Protein AF-H0GXG9-F1 (afdb_monomer)

Structure (mmCIF, N/CA/C/O backbone):
data_AF-H0G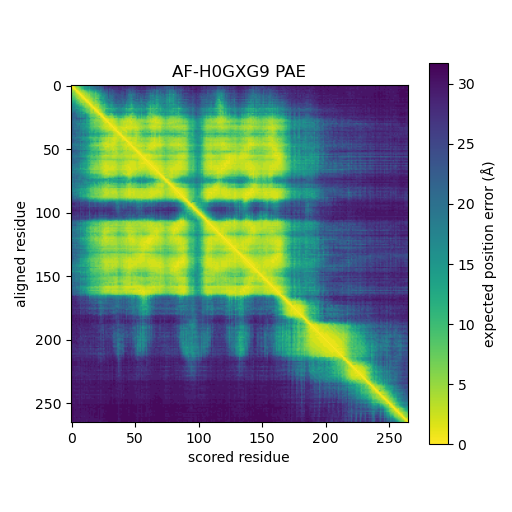XG9-F1
#
_entry.id   AF-H0GXG9-F1
#
loop_
_atom_site.group_PDB
_atom_site.id
_atom_site.type_symbol
_atom_site.label_atom_id
_atom_site.label_alt_id
_atom_site.label_comp_id
_atom_site.label_asym_id
_atom_site.label_entity_id
_atom_site.label_seq_id
_atom_site.pdbx_PDB_ins_code
_atom_site.Cartn_x
_atom_site.Cartn_y
_atom_site.Cartn_z
_atom_site.occupancy
_atom_site.B_iso_or_equiv
_atom_site.auth_seq_id
_atom_site.auth_comp_id
_atom_site.auth_asym_id
_atom_site.auth_atom_id
_atom_site.pdbx_PDB_model_num
ATOM 1 N N . MET A 1 1 ? -48.754 7.305 23.982 1.00 55.78 1 MET A N 1
ATOM 2 C CA . MET A 1 1 ? -48.063 6.031 23.733 1.00 55.78 1 MET A CA 1
ATOM 3 C C . MET A 1 1 ? -48.910 5.281 22.743 1.00 55.78 1 MET A C 1
ATOM 5 O O . MET A 1 1 ? -50.038 4.923 23.075 1.00 55.78 1 MET A O 1
ATOM 9 N N . ASP A 1 2 ? -48.430 5.207 21.509 1.00 62.25 2 ASP A N 1
ATOM 10 C CA . ASP A 1 2 ? -49.115 4.480 20.450 1.00 62.25 2 ASP A CA 1
ATOM 11 C C . ASP A 1 2 ? -48.997 2.971 20.722 1.00 62.25 2 ASP A C 1
ATOM 13 O O . ASP A 1 2 ? -47.923 2.496 21.085 1.00 62.25 2 ASP A O 1
ATOM 17 N N . PRO A 1 3 ? -50.074 2.187 20.564 1.00 71.00 3 PRO A N 1
ATOM 18 C CA . PRO A 1 3 ? -50.101 0.769 20.935 1.00 71.00 3 PRO A CA 1
ATOM 19 C C . PRO A 1 3 ? -49.236 -0.156 20.054 1.00 71.00 3 PRO A C 1
ATOM 21 O O . PRO A 1 3 ? -49.219 -1.360 20.293 1.00 71.00 3 PRO A O 1
ATOM 24 N N . ASN A 1 4 ? -48.520 0.386 19.062 1.00 71.38 4 ASN A N 1
ATOM 25 C CA . ASN A 1 4 ? -47.642 -0.351 18.144 1.00 71.38 4 ASN A CA 1
ATOM 26 C C . ASN A 1 4 ? -46.147 -0.019 18.325 1.00 71.38 4 ASN A C 1
ATOM 28 O O . ASN A 1 4 ? -45.333 -0.387 17.480 1.00 71.38 4 ASN A O 1
ATOM 32 N N . GLU A 1 5 ? -45.777 0.698 19.385 1.00 67.00 5 GLU A N 1
ATOM 33 C CA . GLU A 1 5 ? -44.386 1.057 19.664 1.00 67.00 5 GLU A CA 1
ATOM 34 C C . GLU A 1 5 ? -43.660 -0.154 20.285 1.00 67.00 5 GLU A C 1
ATOM 36 O O . GLU A 1 5 ? -43.893 -0.516 21.439 1.00 67.00 5 GLU A O 1
ATOM 41 N N . VAL A 1 6 ? -42.836 -0.841 19.486 1.00 68.25 6 VAL A N 1
ATOM 42 C CA . VAL A 1 6 ? -41.986 -1.947 19.952 1.00 68.25 6 VAL A CA 1
ATOM 43 C C . VAL A 1 6 ? -40.862 -1.341 20.788 1.00 68.25 6 VAL A C 1
ATOM 45 O O . VAL A 1 6 ? -39.998 -0.647 20.262 1.00 68.25 6 VAL A O 1
ATOM 48 N N . PHE A 1 7 ? -40.908 -1.567 22.098 1.00 55.91 7 PHE A N 1
ATOM 49 C CA . PHE A 1 7 ? -39.866 -1.132 23.022 1.00 55.91 7 PHE A CA 1
ATOM 50 C C . PHE A 1 7 ? -38.695 -2.119 22.934 1.00 55.91 7 PHE A C 1
ATOM 52 O O . PHE A 1 7 ? -38.785 -3.238 23.439 1.00 55.91 7 PHE A O 1
ATOM 59 N N . GLU A 1 8 ? -37.615 -1.725 22.262 1.00 68.50 8 GLU A N 1
ATOM 60 C CA . GLU A 1 8 ? -36.342 -2.444 22.322 1.00 68.50 8 GLU A CA 1
ATOM 61 C C . GLU A 1 8 ? -35.562 -1.942 23.542 1.00 68.50 8 GLU A C 1
ATOM 63 O O . GLU A 1 8 ? -35.071 -0.814 23.576 1.00 68.50 8 GLU A O 1
ATOM 68 N N . GLU A 1 9 ? -35.502 -2.763 24.591 1.00 52.97 9 GLU A N 1
ATOM 69 C CA . GLU A 1 9 ? -34.670 -2.496 25.763 1.00 52.97 9 GLU A CA 1
ATOM 70 C C . GLU A 1 9 ? -33.211 -2.806 25.405 1.00 52.97 9 GLU A C 1
ATOM 72 O O . GLU A 1 9 ? -32.798 -3.964 25.351 1.00 52.97 9 GLU A O 1
ATOM 77 N N . MET A 1 10 ? -32.441 -1.760 25.102 1.00 58.88 10 MET A N 1
ATOM 78 C CA . MET A 1 10 ? -31.001 -1.869 24.883 1.00 58.88 10 MET A CA 1
ATOM 79 C C . MET A 1 10 ? -30.284 -1.859 26.235 1.00 58.88 10 MET A C 1
ATOM 81 O O . MET A 1 10 ? -30.142 -0.816 26.876 1.00 58.88 10 MET A O 1
ATOM 85 N N . GLU A 1 11 ? -29.853 -3.033 26.687 1.00 58.16 11 GLU A N 1
ATOM 86 C CA . GLU A 1 11 ? -29.004 -3.168 27.868 1.00 58.16 11 GLU A CA 1
ATOM 87 C C . GLU A 1 11 ? -27.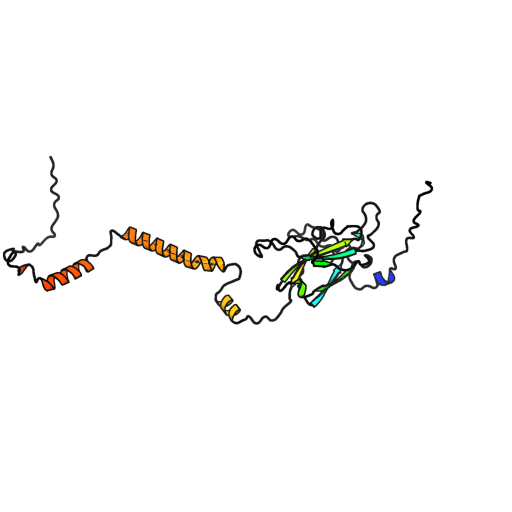543 -2.901 27.468 1.00 58.16 11 GLU A C 1
ATOM 89 O O . GLU A 1 11 ? -26.932 -3.673 26.726 1.00 58.16 11 GLU A O 1
ATOM 94 N N . TYR A 1 12 ? -26.979 -1.785 27.938 1.00 59.28 12 TYR A N 1
ATOM 95 C CA . TYR A 1 12 ? -25.569 -1.456 27.730 1.00 59.28 12 TYR A CA 1
ATOM 96 C C . TYR A 1 12 ? -24.711 -2.321 28.655 1.00 59.28 12 TYR A C 1
ATOM 98 O O . TYR A 1 12 ? -24.542 -2.019 29.836 1.00 59.28 12 TYR A O 1
ATOM 106 N N . ILE A 1 13 ? -24.196 -3.424 28.122 1.00 72.12 13 ILE A N 1
ATOM 107 C CA . ILE A 1 13 ? -23.227 -4.263 28.825 1.00 72.12 13 ILE A CA 1
ATOM 108 C C . ILE A 1 13 ? -21.865 -3.571 28.731 1.00 72.12 13 ILE A C 1
ATOM 110 O O . ILE A 1 13 ? -21.377 -3.323 27.628 1.00 72.12 13 ILE A O 1
ATOM 114 N N . ASP A 1 14 ? -21.247 -3.279 29.877 1.00 67.25 14 ASP A N 1
ATOM 115 C CA . ASP A 1 14 ? -19.876 -2.764 29.913 1.00 67.25 14 ASP A CA 1
ATOM 116 C C . ASP A 1 14 ? -18.926 -3.746 29.205 1.00 67.25 14 ASP A C 1
ATOM 118 O O . ASP A 1 14 ? -18.910 -4.948 29.490 1.00 67.25 14 ASP A O 1
ATOM 122 N N . GLU A 1 15 ? -18.131 -3.233 28.265 1.00 61.78 15 GLU A N 1
ATOM 123 C CA . GLU A 1 15 ? -17.165 -4.033 27.513 1.00 61.78 15 GLU A CA 1
ATOM 124 C C . GLU A 1 15 ? -16.137 -4.686 28.458 1.00 61.78 15 GLU A C 1
ATOM 126 O O . GLU A 1 15 ? -15.538 -4.024 29.308 1.00 61.78 15 GLU A O 1
ATOM 131 N N . ASP A 1 16 ? -15.872 -5.988 28.290 1.00 70.06 16 ASP A N 1
ATOM 132 C CA . ASP A 1 16 ? -14.858 -6.690 29.086 1.00 70.06 16 ASP A CA 1
ATOM 133 C C . ASP A 1 16 ? -13.443 -6.175 28.756 1.00 70.06 16 ASP A C 1
ATOM 135 O O . ASP A 1 16 ? -12.799 -6.564 27.777 1.00 70.06 16 ASP A O 1
ATOM 139 N N . HIS A 1 17 ? -12.928 -5.298 29.618 1.00 66.19 17 HIS A N 1
ATOM 140 C CA . HIS A 1 17 ? -11.604 -4.693 29.480 1.00 66.19 17 HIS A CA 1
ATOM 141 C C . HIS A 1 17 ? -10.433 -5.659 29.752 1.00 66.19 17 HIS A C 1
ATOM 143 O O . HIS A 1 17 ? -9.266 -5.298 29.541 1.00 66.19 17 HIS A O 1
ATOM 149 N N . THR A 1 18 ? -10.700 -6.880 30.224 1.00 66.75 18 THR A N 1
ATOM 150 C CA . THR A 1 18 ? -9.664 -7.824 30.671 1.00 66.75 18 THR A CA 1
ATOM 151 C C . THR A 1 18 ? -8.750 -8.232 29.520 1.00 66.75 18 THR A C 1
ATOM 153 O O . THR A 1 18 ? -7.535 -8.089 29.608 1.00 66.75 18 THR A O 1
ATOM 156 N N . TYR A 1 19 ? -9.313 -8.669 28.395 1.00 60.38 19 TYR A N 1
ATOM 157 C CA . TYR A 1 19 ? -8.523 -9.070 27.222 1.00 60.38 19 TYR A CA 1
ATOM 158 C C . TYR A 1 19 ? -8.004 -7.867 26.430 1.00 60.38 19 TYR A C 1
ATOM 160 O O . TYR A 1 19 ? -6.937 -7.917 25.817 1.00 60.38 19 TYR A O 1
ATOM 168 N N . VAL A 1 20 ? -8.724 -6.750 26.521 1.00 63.75 20 VAL A N 1
ATOM 169 C CA . VAL A 1 20 ? -8.402 -5.478 25.875 1.00 63.75 20 VAL A CA 1
ATOM 170 C C . VAL A 1 20 ? -7.090 -4.890 26.404 1.00 63.75 20 VAL A C 1
ATOM 172 O O . VAL A 1 20 ? -6.271 -4.408 25.616 1.00 63.75 20 VAL A O 1
ATOM 175 N N . SER A 1 21 ? -6.890 -4.940 27.722 1.00 65.75 21 SER A N 1
ATOM 176 C CA . SER A 1 21 ? -5.722 -4.388 28.422 1.00 65.75 21 SER A CA 1
ATOM 177 C C . SER A 1 21 ? -4.481 -5.286 28.365 1.00 65.75 21 SER A C 1
ATOM 179 O O . SER A 1 21 ? -3.362 -4.792 28.495 1.00 65.75 21 SER A O 1
ATOM 181 N N . LEU A 1 22 ? -4.662 -6.588 28.134 1.00 67.50 22 LEU A N 1
ATOM 182 C CA . LEU A 1 22 ? -3.581 -7.577 28.088 1.00 67.50 22 LEU A CA 1
ATOM 183 C C . LEU A 1 22 ? -2.956 -7.751 26.694 1.00 67.50 22 LEU A C 1
ATOM 185 O O . LEU A 1 22 ? -2.004 -8.518 26.550 1.00 67.50 22 LEU A O 1
ATOM 189 N N . ASN A 1 23 ? -3.461 -7.062 25.665 1.00 64.12 23 ASN A N 1
ATOM 190 C CA . ASN A 1 23 ? -2.922 -7.170 24.312 1.00 64.12 23 ASN A CA 1
ATOM 191 C C . ASN A 1 23 ? -1.602 -6.373 24.183 1.00 64.12 23 ASN A C 1
ATOM 193 O O . ASN A 1 23 ? -1.615 -5.153 24.352 1.00 64.12 23 ASN A O 1
ATOM 197 N N . PRO A 1 24 ? -0.462 -7.017 23.857 1.00 66.62 24 PRO A N 1
ATOM 198 C CA . PRO A 1 24 ? 0.822 -6.331 23.695 1.00 66.62 24 PRO A CA 1
ATOM 199 C C . PRO A 1 24 ? 0.904 -5.458 22.430 1.00 66.62 24 PRO A C 1
ATOM 201 O O . PRO A 1 24 ? 1.875 -4.720 22.259 1.00 66.62 24 PRO A O 1
ATOM 204 N N . ILE A 1 25 ? -0.072 -5.551 21.520 1.00 71.50 25 ILE A N 1
ATOM 205 C CA . ILE A 1 25 ? -0.119 -4.757 20.290 1.00 71.50 25 ILE A CA 1
ATOM 206 C C . ILE A 1 25 ? -0.594 -3.336 20.618 1.00 71.50 25 ILE A C 1
ATOM 208 O O . ILE A 1 25 ? -1.624 -3.140 21.264 1.00 71.50 25 ILE A O 1
ATOM 212 N N . ILE A 1 26 ? 0.158 -2.334 20.151 1.00 73.19 26 ILE A N 1
ATOM 213 C CA . ILE A 1 26 ? -0.179 -0.917 20.337 1.00 73.19 26 ILE A CA 1
ATOM 214 C C . ILE A 1 26 ? -1.527 -0.636 19.668 1.00 73.19 26 ILE A C 1
ATOM 216 O O . ILE A 1 26 ? -1.666 -0.774 18.452 1.00 73.19 26 ILE A O 1
ATOM 220 N N . ARG A 1 27 ? -2.510 -0.212 20.466 1.00 78.19 27 ARG A N 1
ATOM 221 C CA . ARG A 1 27 ? -3.825 0.195 19.964 1.00 78.19 27 ARG A CA 1
ATOM 222 C C . ARG A 1 27 ? -3.714 1.449 19.109 1.00 78.19 27 ARG A C 1
ATOM 224 O O . ARG A 1 27 ? -2.972 2.383 19.432 1.00 78.19 27 ARG A O 1
ATOM 231 N N . CYS A 1 28 ? -4.513 1.488 18.049 1.00 86.00 28 CYS A N 1
ATOM 232 C CA . CYS A 1 28 ? -4.677 2.702 17.277 1.00 86.00 28 CYS A CA 1
ATOM 233 C C . CYS A 1 28 ? -5.433 3.738 18.117 1.00 86.00 28 CYS A C 1
ATOM 235 O O . CYS A 1 28 ? -6.480 3.450 18.695 1.00 86.00 28 CYS A O 1
ATOM 237 N N . THR A 1 29 ? -4.873 4.938 18.217 1.00 86.31 29 THR A N 1
ATOM 238 C CA . THR A 1 29 ? -5.506 6.095 18.853 1.00 86.31 29 THR A CA 1
ATOM 239 C C . THR A 1 29 ? -5.405 7.278 17.896 1.00 86.31 29 THR A C 1
ATOM 241 O O . THR A 1 29 ? -4.487 7.295 17.073 1.00 86.31 29 THR A O 1
ATOM 244 N N . PRO A 1 30 ? -6.267 8.302 18.013 1.00 87.12 30 PRO A N 1
ATOM 245 C CA . PRO A 1 30 ? -6.216 9.456 17.116 1.00 87.12 30 PRO A CA 1
ATOM 246 C C . PRO A 1 30 ? -4.877 10.207 17.141 1.00 87.12 30 PRO A C 1
ATOM 248 O O . PRO A 1 30 ? -4.490 10.840 16.166 1.00 87.12 30 PRO A O 1
ATOM 251 N N . HIS A 1 31 ? -4.123 10.102 18.239 1.00 86.00 31 HIS A N 1
ATOM 252 C CA . HIS A 1 31 ? -2.776 10.668 18.353 1.00 86.00 31 HIS A CA 1
ATOM 253 C C . HIS A 1 31 ? -1.723 9.935 17.510 1.00 86.00 31 HIS A C 1
ATOM 255 O O . HIS A 1 31 ? -0.674 10.504 17.219 1.00 86.00 31 HIS A O 1
ATOM 261 N N . ASN A 1 32 ? -1.994 8.684 17.136 1.00 85.31 32 ASN A N 1
ATOM 262 C CA . ASN A 1 32 ? -1.094 7.830 16.367 1.00 85.31 32 ASN A CA 1
ATOM 263 C C . ASN A 1 32 ? -1.381 7.867 14.859 1.00 85.31 32 ASN A C 1
ATOM 265 O O . ASN A 1 32 ? -0.700 7.175 14.099 1.00 85.31 32 ASN A O 1
ATOM 269 N N . TYR A 1 33 ? -2.358 8.663 14.413 1.00 90.12 33 TYR A N 1
ATOM 270 C CA . TYR A 1 33 ? -2.567 8.891 12.990 1.00 90.12 33 TYR A CA 1
ATOM 271 C C . TYR A 1 33 ? -1.347 9.564 12.367 1.00 90.12 33 TYR A C 1
ATOM 273 O O . TYR A 1 33 ? -0.715 10.456 12.935 1.00 90.12 33 TYR A O 1
ATOM 281 N N . PHE A 1 34 ? -1.018 9.129 11.159 1.00 89.25 34 PHE A N 1
ATOM 282 C CA . PHE A 1 34 ? 0.011 9.734 10.327 1.00 89.25 34 PHE A CA 1
ATOM 283 C C . PHE A 1 34 ? -0.616 10.556 9.198 1.00 89.25 34 PHE A C 1
ATOM 285 O O . PHE A 1 34 ? -1.791 10.409 8.867 1.00 89.25 34 PHE A O 1
ATOM 292 N N . PHE A 1 35 ? 0.182 11.410 8.567 1.00 89.31 35 PHE A N 1
ATOM 293 C CA . PHE A 1 35 ? -0.257 12.148 7.388 1.00 89.31 35 PHE A CA 1
ATOM 294 C C . PHE A 1 35 ? 0.151 11.411 6.105 1.00 89.31 35 PHE A C 1
ATOM 296 O O . PHE A 1 35 ? 1.306 11.002 5.950 1.00 89.31 35 PHE A O 1
ATOM 303 N N . LYS A 1 36 ? -0.809 11.231 5.195 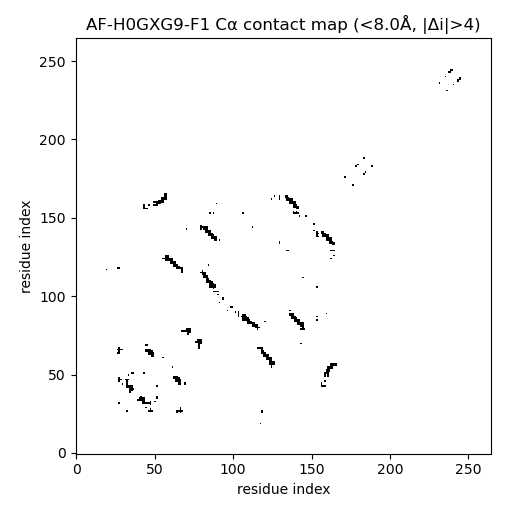1.00 85.44 36 LYS A N 1
ATOM 304 C CA . LYS A 1 36 ? -0.676 10.616 3.870 1.00 85.44 36 LYS A CA 1
ATOM 305 C C . LYS A 1 36 ? -0.571 11.679 2.767 1.00 85.44 36 LYS A C 1
ATOM 307 O O . LYS A 1 36 ? -0.790 12.867 2.993 1.00 85.44 36 LYS A O 1
ATOM 312 N N . GLY A 1 37 ? -0.223 11.232 1.560 1.00 78.94 37 GLY A N 1
ATOM 313 C CA . GLY A 1 37 ? -0.063 12.091 0.383 1.00 78.94 37 GLY A CA 1
ATOM 314 C C . GLY A 1 37 ? 1.354 12.642 0.196 1.00 78.94 37 GLY A C 1
ATOM 315 O O . GLY A 1 37 ? 2.201 12.578 1.086 1.00 78.94 37 GLY A O 1
ATOM 316 N N . PHE A 1 38 ? 1.618 13.186 -0.995 1.00 75.44 38 PHE A N 1
ATOM 317 C CA . PHE A 1 38 ? 2.927 13.752 -1.349 1.00 75.44 38 PHE A CA 1
ATOM 318 C C . PHE A 1 38 ? 3.288 14.961 -0.473 1.00 75.44 38 PHE A C 1
ATOM 320 O O . PHE A 1 38 ? 4.440 15.117 -0.072 1.00 75.44 38 PHE A O 1
ATOM 327 N N . ALA A 1 39 ? 2.289 15.785 -0.143 1.00 80.62 39 ALA A N 1
ATOM 328 C CA . ALA A 1 39 ? 2.442 16.962 0.704 1.00 80.62 39 ALA A CA 1
ATOM 329 C C . ALA A 1 39 ? 2.271 16.669 2.208 1.00 80.62 39 ALA A C 1
ATOM 331 O O . ALA A 1 39 ? 2.504 17.567 3.014 1.00 80.62 39 ALA A O 1
ATOM 332 N N . LYS A 1 40 ? 1.932 15.424 2.592 1.00 82.94 40 LYS A N 1
ATOM 333 C CA . LYS A 1 40 ? 1.653 15.012 3.983 1.00 82.94 40 LYS A CA 1
ATOM 334 C C . LYS A 1 40 ? 0.598 15.891 4.664 1.00 82.94 40 LYS A C 1
ATOM 336 O O . LYS A 1 40 ? 0.758 16.305 5.808 1.00 82.94 40 LYS A O 1
ATOM 341 N N . ASP A 1 41 ? -0.463 16.181 3.936 1.00 85.69 41 ASP A N 1
ATOM 342 C CA . ASP A 1 41 ? -1.554 17.073 4.317 1.00 85.69 41 ASP A CA 1
ATOM 343 C C . ASP A 1 41 ? -2.852 16.322 4.634 1.00 85.69 41 ASP A C 1
ATOM 345 O O . ASP A 1 41 ? -3.716 16.844 5.332 1.00 85.69 41 ASP A O 1
ATOM 349 N N . ILE A 1 42 ? -2.983 15.083 4.161 1.00 85.25 42 ILE A N 1
ATOM 350 C CA . ILE A 1 42 ? -4.198 14.286 4.323 1.00 85.25 42 ILE A CA 1
ATOM 351 C C . ILE A 1 42 ? -4.044 13.385 5.555 1.00 85.25 42 ILE A C 1
ATOM 353 O O . ILE A 1 42 ? -3.012 12.738 5.712 1.00 85.25 42 ILE A O 1
ATOM 357 N N . SER A 1 43 ? -5.052 13.299 6.423 1.00 87.88 43 SER A N 1
ATOM 358 C CA . SER A 1 43 ? -5.033 12.363 7.558 1.00 87.88 43 SER A CA 1
ATOM 359 C C . SER A 1 43 ? -5.142 10.902 7.089 1.00 87.88 43 SER A C 1
ATOM 361 O O . SER A 1 43 ? -5.739 10.602 6.053 1.00 87.88 43 SER A O 1
ATOM 363 N N . SER A 1 44 ? -4.536 9.979 7.835 1.00 88.25 44 SER A N 1
ATOM 364 C CA . SER A 1 44 ? -4.606 8.526 7.591 1.00 88.25 44 SER A CA 1
ATOM 365 C C . SER A 1 44 ? -5.802 7.837 8.235 1.00 88.25 44 SER A C 1
ATOM 367 O O . SER A 1 44 ? -5.935 6.622 8.102 1.00 88.25 44 SER A O 1
ATOM 369 N N . GLU A 1 45 ? -6.674 8.607 8.881 1.00 89.75 45 GLU A N 1
ATOM 370 C CA . GLU A 1 45 ? -7.956 8.162 9.421 1.00 89.75 45 GLU A CA 1
ATOM 371 C C . GLU A 1 45 ? -8.663 7.145 8.503 1.00 89.75 45 GLU A C 1
ATOM 373 O O . GLU A 1 45 ? -8.818 7.413 7.305 1.00 89.75 45 GLU A O 1
ATOM 378 N N . PRO A 1 46 ? -9.072 5.970 9.025 1.00 91.12 46 PRO A N 1
ATOM 379 C CA . PRO A 1 46 ? -9.040 5.511 10.428 1.00 91.12 46 PRO A CA 1
ATOM 380 C C . PRO A 1 46 ? -7.755 4.782 10.868 1.00 91.12 46 PRO A C 1
ATOM 382 O O . PRO A 1 46 ? -7.712 4.232 11.969 1.00 91.12 46 PRO A O 1
ATOM 385 N N . PHE A 1 47 ? -6.740 4.676 10.014 1.00 92.25 47 PHE A N 1
ATOM 386 C CA . PHE A 1 47 ? -5.620 3.759 10.213 1.00 92.25 47 PHE A CA 1
ATOM 387 C C . PHE A 1 47 ? -4.477 4.361 11.034 1.00 92.25 47 PHE A C 1
ATOM 389 O O . PHE A 1 47 ? -4.068 5.499 10.821 1.00 92.25 47 PHE A O 1
ATOM 396 N N . CYS A 1 48 ? -3.875 3.543 11.901 1.00 89.31 48 CYS A N 1
ATOM 397 C CA . CYS A 1 48 ? -2.574 3.845 12.513 1.00 89.31 48 CYS A CA 1
ATOM 398 C C . CYS A 1 48 ? -1.451 3.003 11.900 1.00 89.31 48 CYS A C 1
ATOM 400 O O . CYS A 1 48 ? -0.331 3.480 11.725 1.00 89.31 48 CYS A O 1
ATOM 402 N N . THR A 1 49 ? -1.751 1.755 11.533 1.00 88.31 49 THR A N 1
ATOM 403 C CA . THR A 1 49 ? -0.875 0.893 10.734 1.00 88.31 49 THR A CA 1
ATOM 404 C C . THR A 1 49 ? -1.718 0.173 9.685 1.00 88.31 49 THR A C 1
ATOM 406 O O . THR A 1 49 ? -2.833 -0.247 9.986 1.00 88.31 49 THR A O 1
ATOM 409 N N . PRO A 1 50 ? -1.228 -0.027 8.456 1.00 89.44 50 PRO A N 1
ATOM 410 C CA . PRO A 1 50 ? 0.111 0.264 7.942 1.00 89.44 50 PRO A CA 1
ATOM 411 C C . PRO A 1 50 ? 0.328 1.743 7.590 1.00 89.44 50 PRO A C 1
ATOM 413 O O . PRO A 1 50 ? -0.622 2.478 7.349 1.00 89.44 50 PRO A O 1
ATOM 416 N N . TYR A 1 51 ? 1.594 2.161 7.498 1.00 86.44 51 TYR A N 1
ATOM 417 C CA . TYR A 1 51 ? 1.944 3.471 6.945 1.00 86.44 51 TYR A CA 1
ATOM 418 C C . TYR A 1 51 ? 1.703 3.511 5.433 1.00 86.44 51 TYR A C 1
ATOM 420 O O . TYR A 1 51 ? 1.901 2.513 4.728 1.00 86.44 51 TYR A O 1
ATOM 428 N N . HIS A 1 52 ? 1.340 4.690 4.924 1.00 81.88 52 HIS A N 1
ATOM 429 C CA . HIS A 1 52 ? 1.218 4.925 3.487 1.00 81.88 52 HIS A CA 1
ATOM 430 C C . HIS A 1 52 ? 2.532 4.592 2.771 1.00 81.88 52 HIS A C 1
ATOM 432 O O . HIS A 1 52 ? 3.613 4.903 3.275 1.00 81.88 52 HIS A O 1
ATOM 438 N N . THR A 1 53 ? 2.451 3.974 1.589 1.00 80.69 53 THR A N 1
ATOM 439 C CA . THR A 1 53 ? 3.600 3.538 0.764 1.00 80.69 53 THR A CA 1
ATOM 440 C C . THR A 1 53 ? 4.548 2.547 1.453 1.00 80.69 53 THR A C 1
ATOM 442 O O . THR A 1 53 ? 5.695 2.389 1.041 1.00 80.69 53 THR A O 1
ATOM 445 N N . SER A 1 54 ? 4.089 1.854 2.499 1.00 87.19 54 SER A N 1
ATOM 446 C CA . SER A 1 54 ? 4.858 0.753 3.086 1.00 87.19 54 SER A CA 1
ATOM 447 C C . SER A 1 54 ? 4.918 -0.452 2.141 1.00 87.19 54 SER A C 1
ATOM 449 O O . SER A 1 54 ? 4.008 -0.676 1.341 1.00 87.19 54 SER A O 1
ATOM 451 N N . SER A 1 55 ? 6.013 -1.215 2.222 1.00 90.12 55 SER A N 1
ATOM 452 C CA . SER A 1 55 ? 6.190 -2.445 1.448 1.00 90.12 55 SER A CA 1
ATOM 453 C C . SER A 1 55 ? 5.899 -3.669 2.310 1.00 90.12 55 SER A C 1
ATOM 455 O O . SER A 1 55 ? 6.495 -3.867 3.368 1.00 90.12 55 SER A O 1
ATOM 457 N N . TRP A 1 56 ? 4.970 -4.492 1.846 1.00 93.06 56 TRP A N 1
ATOM 458 C CA . TRP A 1 56 ? 4.621 -5.779 2.422 1.00 93.06 56 TRP A CA 1
ATOM 459 C C . TRP A 1 56 ? 5.245 -6.895 1.599 1.00 93.06 56 TRP A C 1
ATOM 461 O O . TRP A 1 56 ? 5.191 -6.889 0.369 1.00 93.06 56 TRP A O 1
ATOM 471 N N . LYS A 1 57 ? 5.854 -7.867 2.265 1.00 92.12 57 LYS A N 1
ATOM 472 C CA . LYS A 1 57 ? 6.488 -9.012 1.618 1.00 92.12 57 LYS A CA 1
ATOM 473 C C . LYS A 1 57 ? 5.540 -10.196 1.588 1.00 92.12 57 LYS A C 1
ATOM 475 O O . LYS A 1 57 ? 4.861 -10.492 2.566 1.00 92.12 57 LYS A O 1
ATOM 480 N N . VAL A 1 58 ? 5.535 -10.898 0.463 1.00 91.62 58 VAL A N 1
ATOM 481 C CA . VAL A 1 58 ? 4.821 -12.172 0.326 1.00 91.62 58 VAL A CA 1
ATOM 482 C C . VAL A 1 58 ? 5.335 -13.195 1.340 1.00 91.62 58 VAL A C 1
ATOM 484 O O . VAL A 1 58 ? 6.544 -13.337 1.522 1.00 91.62 58 VAL A O 1
ATOM 487 N N . GLY A 1 59 ? 4.411 -13.928 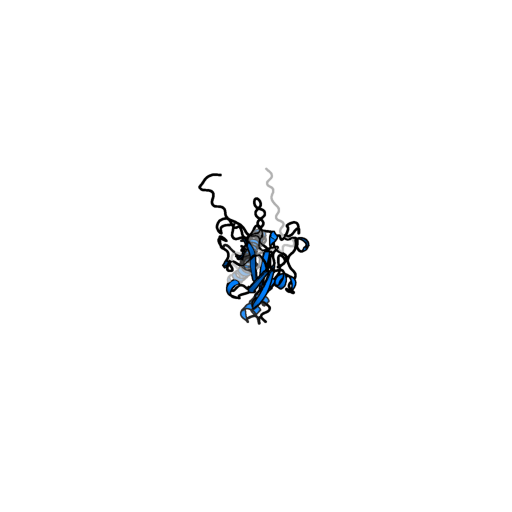1.962 1.00 88.56 59 GLY A N 1
ATOM 488 C CA . GLY A 1 59 ? 4.694 -14.945 2.976 1.00 88.56 59 GLY A CA 1
ATOM 489 C C . GLY A 1 59 ? 4.882 -14.393 4.391 1.00 88.56 59 GLY A C 1
ATOM 490 O O . GLY A 1 59 ? 5.052 -15.174 5.323 1.00 88.56 59 GLY A O 1
ATOM 491 N N . GLU A 1 60 ? 4.838 -13.070 4.572 1.00 91.31 60 GLU A N 1
ATOM 492 C CA . GLU A 1 60 ? 4.818 -12.433 5.888 1.00 91.31 60 GLU A CA 1
ATOM 493 C C . GLU A 1 60 ? 3.382 -12.048 6.287 1.00 91.31 60 GLU A C 1
ATOM 495 O O . GLU A 1 60 ? 2.504 -11.840 5.443 1.00 91.31 60 GLU A O 1
ATOM 500 N N . THR A 1 61 ? 3.140 -11.971 7.598 1.00 92.25 61 THR A N 1
ATOM 501 C CA . THR A 1 61 ? 1.867 -11.518 8.174 1.00 92.25 61 THR A CA 1
ATOM 502 C C . THR A 1 61 ? 2.040 -10.117 8.743 1.00 92.25 61 THR A C 1
ATOM 504 O O . THR A 1 61 ? 2.927 -9.883 9.563 1.00 92.25 61 THR A O 1
ATOM 507 N N . TYR A 1 62 ? 1.176 -9.197 8.328 1.00 91.81 62 TYR A N 1
ATOM 508 C CA . TYR A 1 62 ? 1.155 -7.815 8.796 1.00 91.81 62 TYR A CA 1
ATOM 509 C C . TYR A 1 62 ? -0.117 -7.538 9.589 1.00 91.81 62 TYR A C 1
ATOM 511 O O . TYR A 1 62 ? -1.159 -8.128 9.325 1.00 91.81 62 TYR A O 1
ATOM 519 N N . PHE A 1 63 ? -0.043 -6.619 10.549 1.00 91.25 63 PHE A N 1
ATOM 520 C CA . PHE A 1 63 ? -1.206 -6.193 11.324 1.00 91.25 63 PHE A CA 1
ATOM 521 C C . PHE A 1 63 ? -1.705 -4.841 10.823 1.00 91.25 63 PHE A C 1
ATOM 523 O O . PHE A 1 63 ? -1.003 -3.826 10.880 1.00 91.25 63 PHE A O 1
ATOM 530 N N . VAL A 1 64 ? -2.939 -4.845 10.338 1.00 92.25 64 VAL A N 1
ATOM 531 C CA . VAL A 1 64 ? -3.701 -3.640 10.032 1.00 92.25 64 VAL A CA 1
ATOM 532 C C . VAL A 1 64 ? -4.397 -3.215 11.314 1.00 92.25 64 VAL A C 1
ATOM 534 O O . VAL A 1 64 ? -5.086 -4.031 11.916 1.00 92.25 64 VAL A O 1
ATOM 537 N N . THR A 1 65 ? -4.206 -1.970 11.740 1.00 92.31 65 THR A N 1
ATOM 538 C CA . THR A 1 65 ? -4.847 -1.411 12.933 1.00 92.31 65 THR A CA 1
ATOM 539 C C . THR A 1 65 ? -5.591 -0.128 12.592 1.00 92.31 65 THR A C 1
ATOM 541 O O . THR A 1 65 ? -5.078 0.739 11.876 1.00 92.31 65 THR A O 1
ATOM 544 N N . TRP A 1 66 ? -6.804 -0.006 13.117 1.00 92.19 66 TRP A N 1
ATOM 545 C CA . TRP A 1 66 ? -7.674 1.148 12.929 1.00 92.19 66 TRP A CA 1
ATOM 546 C C . TRP A 1 66 ? -8.276 1.595 14.257 1.00 92.19 66 TRP A C 1
ATOM 548 O O . TRP A 1 66 ? -8.321 0.845 15.234 1.00 92.19 66 TRP A O 1
ATOM 558 N N . TYR A 1 67 ? -8.721 2.845 14.303 1.00 91.50 67 TYR A N 1
ATOM 559 C CA . TYR A 1 67 ? -9.399 3.383 15.470 1.00 91.50 67 TYR A CA 1
ATOM 560 C C . TYR A 1 67 ? -10.860 2.942 15.480 1.00 91.50 67 TYR A C 1
ATOM 562 O O . TYR A 1 67 ? -11.624 3.246 14.567 1.00 91.50 67 TYR A O 1
ATOM 570 N N . THR A 1 68 ? -11.247 2.222 16.525 1.00 88.62 68 THR A N 1
ATOM 571 C CA . THR A 1 68 ? -12.556 1.563 16.626 1.00 88.62 68 THR A CA 1
ATOM 572 C C . THR A 1 68 ? -13.710 2.566 16.645 1.00 88.62 68 THR A C 1
ATOM 574 O O . THR A 1 68 ? -14.703 2.383 15.947 1.00 88.62 68 THR A O 1
ATOM 577 N N . ARG A 1 69 ? -13.527 3.690 17.346 1.00 87.44 69 ARG A N 1
ATOM 578 C CA . ARG A 1 69 ? -14.495 4.795 17.458 1.00 87.44 69 ARG A CA 1
ATOM 579 C C . ARG A 1 69 ? -14.539 5.733 16.250 1.00 87.44 69 ARG A C 1
ATOM 581 O O . ARG A 1 69 ? -15.244 6.728 16.269 1.00 87.44 69 ARG A O 1
ATOM 588 N N . PHE A 1 70 ? -13.777 5.463 15.192 1.00 86.75 70 PHE A N 1
ATOM 589 C CA . PHE A 1 70 ? -13.896 6.265 13.973 1.00 86.75 70 PHE A CA 1
ATOM 590 C C . PHE A 1 70 ? -15.247 6.049 13.276 1.00 86.75 70 PHE A C 1
ATOM 592 O O . PHE A 1 70 ? -15.781 6.959 12.654 1.00 86.75 70 PHE A O 1
ATOM 599 N N . PHE A 1 71 ? -15.806 4.84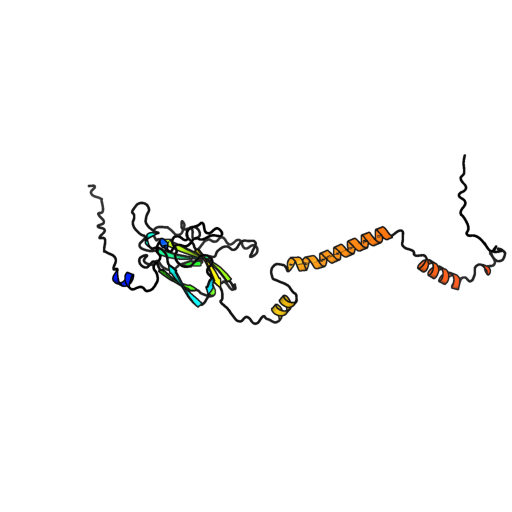3 13.391 1.00 84.12 71 PHE A N 1
ATOM 600 C CA . PHE A 1 71 ? -17.069 4.457 12.763 1.00 84.12 71 PHE A CA 1
ATOM 601 C C . PHE A 1 71 ? -18.266 4.728 13.678 1.00 84.12 71 PHE A C 1
ATOM 603 O O . PHE A 1 71 ? -19.090 3.842 13.903 1.00 84.12 71 PHE A O 1
ATOM 610 N N . GLU A 1 72 ? -18.323 5.929 14.247 1.00 84.25 72 GLU A N 1
ATOM 611 C CA . GLU A 1 72 ? -19.475 6.402 15.013 1.00 84.25 72 GLU A CA 1
ATOM 612 C C . GLU A 1 72 ? -20.556 6.919 14.060 1.00 84.25 72 GLU A C 1
ATOM 614 O O . GLU A 1 72 ? -20.293 7.686 13.129 1.00 84.25 72 GLU A O 1
ATOM 619 N N . HIS A 1 73 ? -21.797 6.503 14.290 1.00 78.75 73 HIS A N 1
ATOM 620 C CA . HIS A 1 73 ? -22.945 7.053 13.591 1.00 78.75 73 HIS A CA 1
ATOM 621 C C . HIS A 1 73 ? -23.099 8.539 13.928 1.00 78.75 73 HIS A C 1
ATOM 623 O O . HIS A 1 73 ? -23.325 8.895 15.082 1.00 78.75 73 HIS A O 1
ATOM 629 N N . GLU A 1 74 ? -23.074 9.407 12.911 1.00 72.88 74 GLU A N 1
ATOM 630 C CA . GLU A 1 74 ? -23.180 10.866 13.085 1.00 72.88 74 GLU A CA 1
ATOM 631 C C . GLU A 1 74 ? -24.415 11.308 13.895 1.00 72.88 74 GLU A C 1
ATOM 633 O O . GLU A 1 74 ? -24.404 12.377 14.499 1.00 72.88 74 GLU A O 1
ATOM 638 N N . HIS A 1 75 ? -25.490 10.510 13.877 1.00 70.94 75 HIS A N 1
ATOM 639 C CA . HIS A 1 75 ? -26.780 10.865 14.476 1.00 70.94 75 HIS A CA 1
ATOM 640 C C . HIS A 1 75 ? -27.092 10.110 15.780 1.00 70.94 75 HIS A C 1
ATOM 642 O O . HI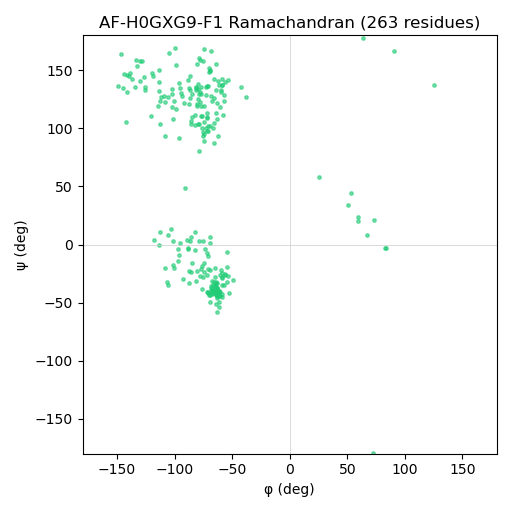S A 1 75 ? -27.757 10.686 16.639 1.00 70.94 75 HIS A O 1
ATOM 648 N N . SER A 1 76 ? -26.639 8.858 15.946 1.00 73.38 76 SER A N 1
ATOM 649 C CA . SER A 1 76 ? -26.895 8.062 17.163 1.00 73.38 76 SER A CA 1
ATOM 650 C C . SER A 1 76 ? -25.709 8.014 18.129 1.00 73.38 76 SER A C 1
ATOM 652 O O . SER A 1 76 ? -25.903 7.711 19.301 1.00 73.38 76 SER A O 1
ATOM 654 N N . GLY A 1 77 ? -24.490 8.345 17.681 1.00 75.50 77 GLY A N 1
ATOM 655 C CA . GLY A 1 77 ? -23.273 8.202 18.491 1.00 75.50 77 GLY A CA 1
ATOM 656 C C . GLY A 1 77 ? -22.900 6.744 18.785 1.00 75.50 77 GLY A C 1
ATOM 657 O O . GLY A 1 77 ? -21.995 6.489 19.576 1.00 75.50 77 GLY A O 1
ATOM 658 N N . GLU A 1 78 ? -23.589 5.786 18.164 1.00 79.31 78 GLU A N 1
ATOM 659 C CA . GLU A 1 78 ? -23.302 4.363 18.294 1.00 79.31 78 GLU A CA 1
ATOM 660 C C . GLU A 1 78 ? -22.117 3.994 17.403 1.00 79.31 78 GLU A C 1
ATOM 662 O O . GLU A 1 78 ? -22.036 4.393 16.237 1.00 79.31 78 GLU A O 1
ATOM 667 N N . VAL A 1 79 ? -21.182 3.235 17.966 1.00 82.75 79 VAL A N 1
ATOM 668 C CA . VAL A 1 79 ? -20.021 2.709 17.247 1.00 82.75 79 VAL A CA 1
ATOM 669 C C . VAL A 1 79 ? -20.458 1.479 16.458 1.00 82.75 79 VAL A C 1
ATOM 671 O O . VAL A 1 79 ? -21.171 0.632 16.984 1.00 82.75 79 VAL A O 1
ATOM 674 N N . ALA A 1 80 ? -20.000 1.338 15.213 1.00 85.19 80 ALA A N 1
ATOM 675 C CA . ALA A 1 80 ? -20.269 0.135 14.432 1.00 85.19 80 ALA A CA 1
ATOM 676 C C . ALA A 1 80 ? -19.761 -1.135 15.144 1.00 85.19 80 ALA A C 1
ATOM 678 O O . ALA A 1 80 ? -18.561 -1.258 15.405 1.00 85.19 80 ALA A O 1
ATOM 679 N N . ASP A 1 81 ? -20.660 -2.096 15.374 1.00 87.12 81 ASP A N 1
ATOM 680 C CA . ASP A 1 81 ? -20.348 -3.373 16.036 1.00 87.12 81 ASP A CA 1
ATOM 681 C C . ASP A 1 81 ? -19.363 -4.230 15.237 1.00 87.12 81 ASP A C 1
ATOM 683 O O . ASP A 1 81 ? -18.471 -4.884 15.786 1.00 87.12 81 ASP A O 1
ATOM 687 N N . GLU A 1 82 ? -19.537 -4.236 13.916 1.00 91.62 82 GLU A N 1
ATOM 688 C CA . GLU A 1 82 ? -18.798 -5.087 12.995 1.00 91.62 82 GLU A CA 1
ATOM 689 C C . GLU A 1 82 ? -18.219 -4.285 11.834 1.00 91.62 82 GLU A C 1
ATOM 691 O O . GLU A 1 82 ? -18.853 -3.396 11.254 1.00 91.62 82 GLU A O 1
ATOM 696 N N . VAL A 1 83 ? -16.999 -4.659 11.469 1.00 92.31 83 VAL A N 1
ATOM 697 C CA . VAL A 1 83 ? -16.234 -4.084 10.370 1.00 92.31 83 VAL A CA 1
ATOM 698 C C . VAL A 1 83 ? -15.637 -5.184 9.502 1.00 92.31 83 VAL A C 1
ATOM 700 O O . VAL A 1 83 ? -15.365 -6.298 9.951 1.00 92.31 83 VAL A O 1
ATOM 703 N N . ARG A 1 84 ? -15.411 -4.859 8.236 1.00 92.44 84 ARG A N 1
ATOM 704 C CA . ARG A 1 84 ? -14.808 -5.733 7.241 1.00 92.44 84 ARG A CA 1
ATOM 705 C C . ARG A 1 84 ? -13.613 -5.037 6.608 1.00 92.44 84 ARG A C 1
ATOM 707 O O . ARG A 1 84 ? -13.689 -3.880 6.203 1.00 92.44 84 ARG A O 1
ATOM 714 N N . VAL A 1 85 ? -12.494 -5.750 6.505 1.00 92.50 85 VAL A N 1
ATOM 715 C CA . VAL A 1 85 ? -11.285 -5.239 5.846 1.00 92.50 85 VAL A CA 1
ATOM 716 C C . VAL A 1 85 ? -11.276 -5.683 4.387 1.00 92.50 85 VAL A C 1
ATOM 718 O O . VAL A 1 85 ? -11.389 -6.874 4.087 1.00 92.50 85 VAL A O 1
ATOM 721 N N . HIS A 1 86 ? -11.094 -4.724 3.487 1.00 92.06 86 HIS A N 1
ATOM 722 C CA . HIS A 1 86 ? -11.042 -4.921 2.046 1.00 92.06 86 HIS A CA 1
ATOM 723 C C . HIS A 1 86 ? -9.649 -4.608 1.504 1.00 92.06 86 HIS A C 1
ATOM 725 O O . HIS A 1 86 ? -9.011 -3.630 1.898 1.00 92.06 86 HIS A O 1
ATOM 731 N N . LEU A 1 87 ? -9.199 -5.431 0.560 1.00 91.56 87 LEU A N 1
ATOM 732 C CA . LEU A 1 87 ? -7.983 -5.239 -0.220 1.00 91.56 87 LEU A CA 1
ATOM 733 C C . LEU A 1 87 ? -8.377 -5.031 -1.684 1.00 91.56 87 LEU A C 1
ATOM 735 O O . LEU A 1 87 ? -8.970 -5.905 -2.322 1.00 91.56 87 LEU A O 1
ATOM 739 N N . SER A 1 88 ? -8.030 -3.869 -2.225 1.00 90.12 88 SER A N 1
ATOM 740 C CA . SER A 1 88 ? -8.332 -3.475 -3.603 1.00 90.12 88 SER A CA 1
ATOM 741 C C . SER A 1 88 ? -7.048 -3.210 -4.376 1.00 90.12 88 SER A C 1
ATOM 743 O O . SER A 1 88 ? -6.058 -2.754 -3.812 1.00 90.12 88 SER A O 1
ATOM 745 N N . TYR A 1 89 ? -7.031 -3.483 -5.679 1.00 87.19 89 TYR A N 1
ATOM 746 C CA . TYR A 1 89 ? -5.881 -3.117 -6.505 1.00 87.19 89 TYR A CA 1
ATOM 747 C C . TYR A 1 89 ? -5.904 -1.626 -6.818 1.00 87.19 89 TYR A C 1
ATOM 749 O O . TYR A 1 89 ? -6.937 -1.096 -7.227 1.00 87.19 89 TYR A O 1
ATOM 757 N N . VAL A 1 90 ? -4.753 -0.964 -6.701 1.00 81.31 90 VAL A N 1
ATOM 758 C CA . VAL A 1 90 ? -4.612 0.397 -7.222 1.00 81.31 90 VAL A CA 1
ATOM 759 C C . VAL A 1 90 ? -4.433 0.312 -8.724 1.00 81.31 90 VAL A C 1
ATOM 761 O O . VAL A 1 90 ? -3.610 -0.453 -9.230 1.00 81.31 90 VAL A O 1
ATOM 764 N N . LYS A 1 91 ? -5.204 1.115 -9.453 1.00 67.31 91 LYS A N 1
ATOM 765 C CA . LYS A 1 91 ? -4.966 1.313 -10.875 1.00 67.31 91 LYS A CA 1
ATOM 766 C C . LYS A 1 91 ? -3.690 2.129 -11.038 1.00 67.31 91 LYS A C 1
ATOM 768 O O . LYS 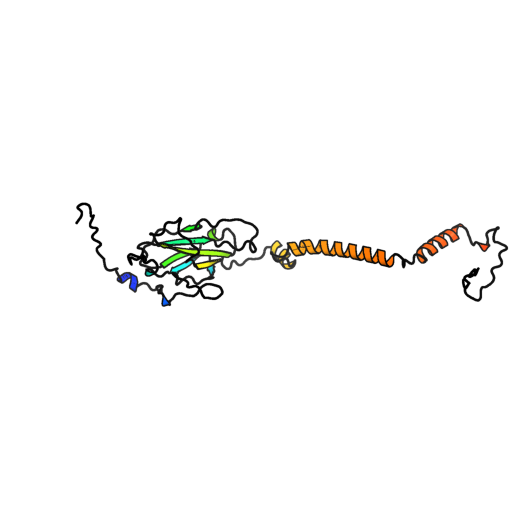A 1 91 ? -3.699 3.340 -10.844 1.00 67.31 91 LYS A O 1
ATOM 773 N N . GLU A 1 92 ? -2.600 1.456 -11.374 1.00 61.69 92 GLU A N 1
ATOM 774 C CA . GLU A 1 92 ? -1.380 2.130 -11.812 1.00 61.69 92 GLU A CA 1
ATOM 775 C C . GLU A 1 92 ? -1.696 2.978 -13.055 1.00 61.69 92 GLU A C 1
ATOM 777 O O . GLU A 1 92 ? -2.553 2.619 -13.873 1.00 61.69 92 GLU A O 1
ATOM 782 N N . SER A 1 93 ? -1.071 4.155 -13.148 1.00 48.09 93 SER A N 1
ATOM 783 C CA . SER A 1 93 ? -1.329 5.116 -14.221 1.00 48.09 93 SER A CA 1
ATOM 784 C C . SER A 1 93 ? -1.175 4.444 -15.587 1.00 48.09 93 SER A C 1
ATOM 786 O O . SER A 1 93 ? -0.257 3.655 -15.804 1.00 48.09 93 SER A O 1
ATOM 788 N N . TYR A 1 94 ? -2.040 4.800 -16.545 1.00 45.53 94 TYR A N 1
ATOM 789 C CA . TYR A 1 94 ? -1.974 4.309 -17.931 1.00 45.53 94 TYR A CA 1
ATOM 790 C C . TYR A 1 94 ? -0.604 4.544 -18.600 1.00 45.53 94 TYR A C 1
ATOM 792 O O . TYR A 1 94 ? -0.304 3.899 -19.605 1.00 45.53 94 TYR A O 1
ATOM 800 N N . ALA A 1 95 ? 0.206 5.465 -18.062 1.00 51.69 95 ALA A N 1
ATOM 801 C CA . ALA A 1 95 ? 1.569 5.737 -18.507 1.00 51.69 95 ALA A CA 1
ATOM 802 C C . ALA A 1 95 ? 2.591 4.664 -18.074 1.00 51.69 95 ALA A C 1
ATOM 804 O O . ALA A 1 95 ? 3.568 4.459 -18.790 1.00 51.69 95 ALA A O 1
ATOM 805 N N . ASP A 1 96 ? 2.357 3.961 -16.960 1.00 53.69 96 ASP A N 1
ATOM 806 C CA . ASP A 1 96 ? 3.337 3.046 -16.354 1.00 53.69 96 ASP A CA 1
ATOM 807 C C . ASP A 1 96 ? 3.179 1.597 -16.837 1.00 53.69 96 ASP A C 1
ATOM 809 O O . ASP A 1 96 ? 4.160 0.860 -16.947 1.00 53.69 96 ASP A O 1
ATOM 813 N N . LYS A 1 97 ? 1.958 1.180 -17.195 1.00 51.28 97 LYS A N 1
ATOM 814 C CA . LYS A 1 97 ? 1.675 -0.146 -17.767 1.00 51.28 97 LYS A CA 1
ATOM 815 C C . LYS A 1 97 ? 0.602 -0.017 -18.843 1.00 51.28 97 LYS A C 1
ATOM 817 O O . LYS A 1 97 ? -0.570 0.200 -18.550 1.00 51.28 97 LYS A O 1
ATOM 822 N N . GLY A 1 98 ? 1.024 -0.109 -20.104 1.00 41.56 98 GLY A N 1
ATOM 823 C CA . GLY A 1 98 ? 0.215 0.203 -21.283 1.00 41.56 98 GLY A CA 1
ATOM 824 C C . GLY A 1 98 ? -1.238 -0.298 -21.255 1.00 41.56 98 GLY A C 1
ATOM 825 O O . GLY A 1 98 ? -1.519 -1.435 -20.903 1.00 41.56 98 GLY A O 1
ATOM 826 N N . ASN A 1 99 ? -2.149 0.585 -21.672 1.00 38.12 99 ASN A N 1
ATOM 827 C CA . ASN A 1 99 ? -3.509 0.356 -22.183 1.00 38.12 99 ASN A CA 1
ATOM 828 C C . ASN A 1 99 ? -4.261 -0.923 -21.760 1.00 38.12 99 ASN A C 1
ATOM 830 O O . ASN A 1 99 ? -4.803 -1.632 -22.608 1.00 38.12 99 ASN A O 1
ATOM 834 N N . TYR A 1 100 ? -4.452 -1.137 -20.458 1.00 41.59 100 TYR A N 1
ATOM 835 C CA . TYR A 1 100 ? -5.554 -1.970 -19.974 1.00 41.59 100 TYR A CA 1
ATOM 836 C C . TYR A 1 100 ? -6.562 -1.104 -19.218 1.00 41.59 100 TYR A C 1
ATOM 838 O O . TYR A 1 100 ? -6.355 -0.712 -18.072 1.00 41.59 100 TYR A O 1
ATOM 846 N N . LYS A 1 101 ? -7.698 -0.809 -19.866 1.00 37.91 101 LYS A N 1
ATOM 847 C CA . LYS A 1 101 ? -8.900 -0.310 -19.185 1.00 37.91 101 LYS A CA 1
ATOM 848 C C . LYS A 1 101 ? -9.419 -1.419 -18.269 1.00 37.91 101 LYS A C 1
ATOM 850 O O . LYS A 1 101 ? -10.249 -2.223 -18.675 1.00 37.91 101 LYS A O 1
ATOM 855 N N . ARG A 1 102 ? -8.909 -1.481 -17.043 1.00 42.75 102 ARG A N 1
ATOM 856 C CA . ARG A 1 102 ? -9.584 -2.181 -15.950 1.00 42.75 102 ARG A CA 1
ATOM 857 C C . ARG A 1 102 ? -10.310 -1.120 -15.134 1.00 42.75 102 ARG A C 1
ATOM 859 O O . ARG A 1 102 ? -9.689 -0.168 -14.652 1.00 42.75 102 ARG A O 1
ATOM 866 N N . ASP A 1 103 ? -11.631 -1.214 -15.111 1.00 42.53 103 ASP A N 1
ATOM 867 C CA . ASP A 1 103 ? -12.447 -0.551 -14.101 1.00 42.53 103 ASP A CA 1
ATOM 868 C C . ASP A 1 103 ? -12.125 -1.244 -12.779 1.00 42.53 103 ASP A C 1
ATOM 870 O O . ASP A 1 103 ? -12.211 -2.470 -12.693 1.00 42.53 103 ASP A O 1
ATOM 874 N N . VAL A 1 104 ? -11.690 -0.490 -11.770 1.00 52.00 104 VAL A N 1
ATOM 875 C CA . VAL A 1 104 ? -11.535 -1.039 -10.418 1.00 52.00 104 VAL A CA 1
ATOM 876 C C . VAL A 1 104 ? -12.938 -1.062 -9.829 1.00 52.00 104 VAL A C 1
ATOM 878 O O . VAL A 1 104 ? -13.354 -0.135 -9.146 1.00 52.00 104 VAL A O 1
ATOM 881 N N . LYS A 1 105 ? -13.711 -2.085 -10.186 1.00 49.47 105 LYS A N 1
ATOM 882 C CA . LYS A 1 105 ? -14.965 -2.403 -9.511 1.00 49.47 105 LYS A CA 1
ATOM 883 C C . LYS A 1 105 ? -14.736 -3.672 -8.710 1.00 49.47 105 LYS A C 1
ATOM 885 O O . LYS A 1 105 ? -14.827 -4.770 -9.252 1.00 49.47 105 LYS A O 1
ATOM 890 N N . GLY A 1 106 ? -14.373 -3.484 -7.446 1.00 64.12 106 GLY A N 1
ATOM 891 C CA . GLY A 1 106 ? -14.319 -4.545 -6.447 1.00 64.12 106 GLY A CA 1
ATOM 892 C C . GLY A 1 106 ? -12.973 -4.680 -5.740 1.00 64.12 106 GLY A C 1
ATOM 893 O O . GLY A 1 106 ? -11.907 -4.657 -6.363 1.00 64.12 106 GLY A O 1
ATOM 894 N N . ALA A 1 107 ? -13.052 -4.878 -4.424 1.00 74.62 107 ALA A N 1
ATOM 895 C CA . ALA A 1 107 ? -11.976 -5.470 -3.649 1.00 74.62 107 ALA A CA 1
ATOM 896 C C . ALA A 1 107 ? -11.688 -6.876 -4.197 1.00 74.62 107 ALA A C 1
ATOM 898 O O . ALA A 1 107 ? -12.607 -7.666 -4.409 1.00 74.62 107 ALA A O 1
ATOM 899 N N . PHE A 1 108 ? -10.419 -7.199 -4.450 1.00 85.94 108 PHE A N 1
ATOM 900 C CA . PHE A 1 108 ? -10.052 -8.544 -4.909 1.00 85.94 108 PHE A CA 1
ATOM 901 C C . PHE A 1 108 ? -10.062 -9.552 -3.756 1.00 85.94 108 PHE A C 1
ATOM 903 O O . PHE A 1 108 ? -10.135 -10.758 -3.986 1.00 85.94 108 PHE A O 1
ATOM 910 N N . PHE A 1 109 ? -9.960 -9.059 -2.522 1.00 88.69 109 PHE A N 1
ATOM 911 C CA . PHE A 1 109 ? -10.024 -9.860 -1.316 1.00 88.69 109 PHE A CA 1
ATOM 912 C C . PHE A 1 109 ? -10.725 -9.069 -0.214 1.00 88.69 109 PHE A C 1
ATOM 914 O O . PHE A 1 109 ? -10.419 -7.899 0.007 1.00 88.69 109 PHE A O 1
ATOM 921 N N . SER A 1 110 ? -11.647 -9.723 0.481 1.00 90.62 110 SER A N 1
ATOM 922 C CA . SER A 1 110 ? -12.377 -9.151 1.609 1.00 90.62 110 SER A CA 1
ATOM 923 C C . SER A 1 110 ? -12.398 -10.179 2.727 1.00 90.62 110 SER A C 1
ATOM 925 O O . SER A 1 110 ? -12.616 -11.362 2.464 1.00 90.62 110 SER A O 1
ATOM 927 N N . TYR A 1 111 ? -12.145 -9.737 3.953 1.00 91.44 111 TYR A N 1
ATOM 928 C CA . TYR A 1 111 ? -12.280 -10.591 5.130 1.00 91.44 111 TYR A CA 1
ATOM 929 C C . TYR A 1 111 ? -13.756 -10.824 5.477 1.00 91.44 111 TYR A C 1
ATOM 931 O O . TYR A 1 111 ? -14.653 -10.163 4.950 1.00 91.44 111 TYR A O 1
ATOM 939 N N . ASP A 1 112 ? -14.017 -11.768 6.375 1.00 92.19 112 ASP A N 1
ATOM 940 C CA . ASP A 1 112 ? -15.334 -11.882 6.997 1.00 92.19 112 ASP A CA 1
ATOM 941 C C . ASP A 1 112 ? -15.598 -10.691 7.930 1.00 92.19 112 ASP A C 1
ATOM 943 O O . ASP A 1 112 ? -14.700 -9.900 8.226 1.00 92.19 112 ASP A O 1
ATOM 947 N N . TRP A 1 113 ? -16.853 -10.527 8.348 1.00 91.12 113 TRP A N 1
ATOM 948 C CA . TRP A 1 113 ? -17.223 -9.499 9.319 1.00 91.12 113 TRP A CA 1
ATOM 949 C C . TRP A 1 113 ? -16.571 -9.808 10.668 1.00 91.12 113 TRP A C 1
ATOM 951 O O . TRP A 1 113 ? -16.698 -10.915 11.193 1.00 91.12 113 TRP A O 1
ATOM 961 N N . ILE A 1 114 ? -15.845 -8.833 11.207 1.00 91.38 114 ILE A N 1
ATOM 962 C CA . ILE A 1 114 ? -15.086 -8.936 12.453 1.00 91.38 114 ILE A CA 1
ATOM 963 C C . ILE A 1 114 ? -15.651 -7.919 13.440 1.00 91.38 114 ILE A C 1
ATOM 965 O O . ILE A 1 114 ? -16.043 -6.820 13.050 1.00 91.38 114 ILE A O 1
ATOM 969 N N . LYS A 1 115 ? -15.661 -8.261 14.729 1.00 89.69 115 LYS A N 1
ATOM 970 C CA . LYS A 1 115 ? -16.060 -7.328 15.787 1.00 89.69 115 LYS A CA 1
ATOM 971 C C . LYS A 1 115 ? -15.088 -6.151 15.861 1.00 89.69 115 LYS A C 1
ATOM 973 O O . LYS A 1 115 ? -13.875 -6.343 15.919 1.00 89.69 115 LYS A O 1
ATOM 978 N N . ASN A 1 116 ? -15.613 -4.936 15.933 1.00 88.31 116 ASN A N 1
ATOM 979 C CA . ASN A 1 116 ? -14.823 -3.705 15.944 1.00 88.31 116 ASN A CA 1
ATOM 980 C C . ASN A 1 116 ? -14.125 -3.423 17.292 1.00 88.31 116 ASN A C 1
ATOM 982 O O . ASN A 1 116 ? -13.471 -2.403 17.441 1.00 88.31 116 ASN A O 1
ATOM 986 N N . VAL A 1 117 ? -14.224 -4.309 18.285 1.00 84.12 117 VAL A N 1
ATOM 987 C CA . VAL A 1 117 ? -13.680 -4.088 19.641 1.00 84.12 117 VAL A CA 1
ATOM 988 C C . VAL A 1 117 ? -12.144 -4.043 19.660 1.00 84.12 117 VAL A C 1
ATOM 990 O O . VAL A 1 117 ? -11.534 -3.246 20.380 1.00 84.12 117 VAL A O 1
ATOM 993 N N . ASP A 1 118 ? -11.501 -4.887 18.849 1.00 80.56 118 ASP A N 1
ATOM 994 C CA . ASP A 1 118 ? -10.044 -5.051 18.875 1.00 80.56 118 ASP A CA 1
ATOM 995 C C . ASP A 1 118 ? -9.303 -4.058 17.970 1.00 80.56 118 ASP A C 1
ATOM 997 O O . ASP A 1 118 ? -8.125 -3.777 18.204 1.00 80.56 118 ASP A O 1
ATOM 1001 N N . GLY A 1 119 ? -9.975 -3.512 16.951 1.00 86.56 119 GLY A N 1
ATOM 1002 C CA . GLY A 1 119 ? -9.389 -2.534 16.028 1.00 86.56 119 GLY A CA 1
ATOM 1003 C C . GLY A 1 119 ? -8.163 -3.045 15.267 1.00 86.56 119 GLY A C 1
ATOM 1004 O O . GLY A 1 119 ? -7.308 -2.246 14.879 1.00 86.56 119 GLY A O 1
ATOM 1005 N N . LEU A 1 120 ? -8.018 -4.365 15.114 1.00 89.62 120 LEU A N 1
ATOM 1006 C CA . LEU A 1 120 ? -6.865 -4.992 14.478 1.00 89.62 120 LEU A CA 1
ATOM 1007 C C . LEU A 1 120 ? -7.272 -6.185 13.616 1.00 89.62 120 LEU A C 1
ATOM 1009 O O . LEU A 1 120 ? -8.175 -6.940 13.963 1.00 89.62 120 LEU A O 1
ATOM 1013 N N . GLN A 1 121 ? -6.549 -6.390 12.518 1.00 91.62 121 GLN A N 1
ATOM 1014 C CA . GLN A 1 121 ? -6.684 -7.561 11.659 1.00 91.62 121 GLN A CA 1
ATOM 1015 C C . GLN A 1 121 ? -5.312 -8.019 11.166 1.00 91.62 121 GLN A C 1
ATOM 1017 O O . GLN A 1 121 ? -4.522 -7.229 10.642 1.00 91.62 121 GLN A O 1
ATOM 1022 N N . ALA A 1 122 ? -5.041 -9.317 11.299 1.00 91.94 122 ALA A N 1
ATOM 1023 C CA . ALA A 1 122 ? -3.866 -9.944 10.710 1.00 91.94 122 ALA A CA 1
ATOM 1024 C C . ALA A 1 122 ? -4.103 -10.208 9.216 1.00 91.94 122 ALA A C 1
ATOM 1026 O O . ALA A 1 122 ? -5.115 -10.798 8.830 1.00 91.94 122 ALA A O 1
ATOM 1027 N N . VAL A 1 123 ? -3.160 -9.777 8.383 1.00 92.31 123 VAL A N 1
ATOM 1028 C CA . VAL A 1 123 ? -3.184 -9.938 6.932 1.00 92.31 123 VAL A CA 1
ATOM 1029 C C . VAL A 1 123 ? -1.966 -10.730 6.487 1.00 92.31 123 VAL A C 1
ATOM 1031 O O . VAL A 1 123 ? -0.837 -10.245 6.544 1.00 92.31 123 VAL A O 1
ATOM 1034 N N . GLU A 1 124 ? -2.208 -11.954 6.027 1.00 93.50 124 GLU A N 1
ATOM 1035 C CA . GLU A 1 124 ? -1.183 -12.813 5.436 1.00 93.50 124 GLU A CA 1
ATOM 1036 C C . GLU A 1 124 ? -1.069 -12.535 3.937 1.00 93.50 124 GLU A C 1
ATOM 1038 O O . GLU A 1 124 ? -2.035 -12.687 3.188 1.00 93.50 124 GLU A O 1
ATOM 1043 N N . VAL A 1 125 ? 0.118 -12.135 3.486 1.00 92.25 125 VAL A N 1
ATOM 1044 C CA . VAL A 1 125 ? 0.326 -11.701 2.103 1.00 92.25 125 VAL A CA 1
ATOM 1045 C C . VAL A 1 125 ? 0.580 -12.898 1.196 1.00 92.25 125 VAL A C 1
ATOM 1047 O O . VAL A 1 125 ? 1.649 -13.510 1.234 1.00 92.25 125 VAL A O 1
ATOM 1050 N N . LYS A 1 126 ? -0.393 -13.208 0.335 1.00 91.62 126 LYS A N 1
ATOM 1051 C CA . LYS A 1 126 ? -0.325 -14.345 -0.596 1.00 91.62 126 LYS A CA 1
ATOM 1052 C C . LYS A 1 126 ? 0.373 -13.981 -1.905 1.00 91.62 126 LYS A C 1
ATOM 1054 O O . LYS A 1 126 ? 0.196 -12.883 -2.431 1.00 91.62 126 LYS A O 1
ATOM 1059 N N . GLU A 1 127 ? 1.119 -14.932 -2.472 1.00 88.69 127 GLU A N 1
ATOM 1060 C CA . GLU A 1 127 ? 1.813 -14.748 -3.759 1.00 88.69 127 GLU A CA 1
ATOM 1061 C C . GLU A 1 127 ? 0.828 -14.516 -4.915 1.00 88.69 127 GLU A C 1
ATOM 1063 O O . GLU A 1 127 ? 1.101 -13.725 -5.817 1.00 88.69 127 GLU A O 1
ATOM 1068 N N . ASP A 1 128 ? -0.354 -15.132 -4.846 1.00 88.94 128 ASP A N 1
ATOM 1069 C CA . ASP A 1 128 ? -1.403 -15.022 -5.867 1.00 88.94 128 ASP A CA 1
ATOM 1070 C C . ASP A 1 128 ? -1.868 -13.574 -6.086 1.00 88.94 128 ASP A C 1
ATOM 1072 O O . ASP A 1 128 ? -2.270 -13.195 -7.189 1.00 88.94 128 ASP A O 1
ATOM 1076 N N . TRP A 1 129 ? -1.758 -12.726 -5.058 1.00 88.50 129 TRP A N 1
ATOM 1077 C CA . TRP A 1 129 ? -2.167 -11.325 -5.126 1.00 88.50 129 TRP A CA 1
ATOM 1078 C C . TRP A 1 129 ? -1.266 -10.483 -6.034 1.00 88.50 129 TRP A C 1
ATOM 1080 O O . TRP A 1 129 ? -1.724 -9.464 -6.552 1.00 88.50 129 TRP A O 1
ATOM 1090 N N . LEU A 1 130 ? -0.028 -10.917 -6.298 1.00 84.75 130 LEU A N 1
ATOM 1091 C CA . LEU A 1 130 ? 0.890 -10.247 -7.226 1.00 84.75 130 LEU A CA 1
ATOM 1092 C C . LEU A 1 130 ? 0.527 -10.461 -8.703 1.00 84.75 130 LEU A C 1
ATOM 1094 O O . LEU A 1 130 ? 1.040 -9.744 -9.556 1.00 84.75 130 LEU A O 1
ATOM 1098 N N . GLN A 1 131 ? -0.319 -11.445 -9.040 1.00 84.69 131 GLN A N 1
ATOM 1099 C CA . GLN A 1 131 ? -0.652 -11.804 -10.431 1.00 84.69 131 GLN A CA 1
ATOM 1100 C C . GLN A 1 131 ? 0.588 -12.026 -11.327 1.00 84.69 131 GLN A C 1
ATOM 1102 O O . GLN A 1 131 ? 0.579 -11.702 -12.513 1.00 84.69 131 GLN A O 1
ATOM 1107 N N . GLY A 1 132 ? 1.669 -12.566 -10.753 1.00 80.06 132 GLY A N 1
ATOM 1108 C CA . GLY A 1 132 ? 2.934 -12.817 -11.453 1.00 80.06 132 GLY A CA 1
ATOM 1109 C C . GLY A 1 132 ? 3.878 -11.613 -11.562 1.00 80.06 132 GLY A C 1
ATOM 1110 O O . GLY A 1 132 ? 4.993 -11.777 -12.056 1.00 80.06 132 GLY A O 1
ATOM 1111 N N . GLU A 1 133 ? 3.484 -10.432 -11.082 1.00 83.00 133 GLU A N 1
ATOM 1112 C CA . GLU A 1 133 ? 4.351 -9.253 -11.020 1.00 83.00 133 GLU A CA 1
ATOM 1113 C C . GLU A 1 133 ? 5.333 -9.340 -9.836 1.00 83.00 133 GLU A C 1
ATOM 1115 O O . GLU A 1 133 ? 5.140 -10.105 -8.890 1.00 83.00 133 GLU A O 1
ATOM 1120 N N . PHE A 1 134 ? 6.437 -8.588 -9.898 1.00 83.31 134 PHE A N 1
ATOM 1121 C CA . PHE A 1 134 ? 7.405 -8.534 -8.794 1.00 83.31 134 PHE A CA 1
ATOM 1122 C C . PHE A 1 134 ? 6.901 -7.670 -7.634 1.00 83.31 134 PHE A C 1
ATOM 1124 O O . PHE A 1 134 ? 7.106 -8.001 -6.464 1.00 83.31 134 PHE A O 1
ATOM 1131 N N . GLU A 1 135 ? 6.238 -6.573 -7.981 1.00 87.00 135 GLU A N 1
ATOM 1132 C CA . GLU A 1 135 ? 5.683 -5.593 -7.065 1.00 87.00 135 GLU A CA 1
ATOM 1133 C C . GLU A 1 135 ? 4.317 -5.148 -7.577 1.00 87.00 135 GLU A C 1
ATOM 1135 O O . GLU A 1 135 ? 4.105 -5.060 -8.792 1.00 87.00 135 GLU A O 1
ATOM 1140 N N . ARG A 1 136 ? 3.393 -4.886 -6.651 1.00 87.62 136 ARG A N 1
ATOM 1141 C CA . ARG A 1 136 ? 2.052 -4.419 -6.978 1.00 87.62 136 ARG A CA 1
ATOM 1142 C C . ARG A 1 136 ? 1.469 -3.526 -5.898 1.00 87.62 136 ARG A C 1
ATOM 1144 O O . ARG A 1 136 ? 1.528 -3.847 -4.715 1.00 87.62 136 ARG A O 1
ATOM 1151 N N . SER A 1 137 ? 0.842 -2.439 -6.325 1.00 89.50 137 SER A N 1
ATOM 1152 C CA . SER A 1 137 ? 0.190 -1.485 -5.428 1.00 89.50 137 SER A CA 1
ATOM 1153 C C . SER A 1 137 ? -1.236 -1.928 -5.076 1.00 89.50 137 SER A C 1
ATOM 1155 O O . SER A 1 137 ? -2.046 -2.229 -5.959 1.00 89.50 137 SER A O 1
ATOM 1157 N N . ILE A 1 138 ? -1.562 -1.948 -3.785 1.00 90.56 138 ILE A N 1
ATOM 1158 C CA . ILE A 1 138 ? -2.898 -2.246 -3.258 1.00 90.56 138 ILE A CA 1
ATOM 1159 C C . ILE A 1 138 ? -3.361 -1.154 -2.291 1.00 90.56 138 ILE A C 1
ATOM 1161 O O . ILE A 1 138 ? -2.558 -0.410 -1.733 1.00 90.56 138 ILE A O 1
ATOM 1165 N N . VAL A 1 139 ? -4.671 -1.060 -2.102 1.00 91.25 139 VAL A N 1
ATOM 1166 C CA . VAL A 1 139 ? -5.323 -0.215 -1.103 1.00 91.25 139 VAL A CA 1
ATOM 1167 C C . VAL A 1 139 ? -5.992 -1.105 -0.077 1.00 91.25 139 VAL A C 1
ATOM 1169 O O . VAL A 1 139 ? -6.708 -2.041 -0.436 1.00 91.25 139 VAL A O 1
ATOM 1172 N N . VAL A 1 140 ? -5.759 -0.784 1.190 1.00 92.25 140 VAL A N 1
ATOM 1173 C CA . VAL A 1 140 ? -6.460 -1.372 2.330 1.00 92.25 140 VAL A CA 1
ATOM 1174 C C . VAL A 1 140 ? -7.496 -0.379 2.814 1.00 92.25 140 VAL A C 1
ATOM 1176 O O . VAL A 1 140 ? -7.168 0.783 3.047 1.00 92.25 140 VAL A O 1
ATOM 1179 N N . SER A 1 141 ? -8.729 -0.836 2.978 1.00 92.81 141 SER A N 1
ATOM 1180 C CA . SER A 1 141 ? -9.843 -0.022 3.457 1.00 92.81 141 SER A CA 1
ATOM 1181 C C . SER A 1 141 ? -10.694 -0.822 4.443 1.00 92.81 141 SER A C 1
ATOM 1183 O O . SER A 1 141 ? -10.807 -2.041 4.316 1.00 92.81 141 SER A O 1
ATOM 1185 N N . VAL A 1 142 ? -11.291 -0.150 5.428 1.00 92.81 142 VAL A N 1
ATOM 1186 C CA . VAL A 1 142 ? -12.215 -0.769 6.391 1.00 92.81 142 VAL A CA 1
ATOM 1187 C C . VAL A 1 142 ? -13.629 -0.277 6.106 1.00 92.81 142 VAL A C 1
ATOM 1189 O O . VAL A 1 142 ? -13.849 0.928 6.003 1.00 92.81 142 VAL A O 1
ATOM 1192 N N . GLN A 1 143 ? -14.562 -1.214 5.964 1.00 91.88 143 GLN A N 1
ATOM 1193 C CA . GLN A 1 143 ? -15.983 -0.972 5.753 1.00 91.88 143 GLN A CA 1
ATOM 1194 C C . GLN A 1 143 ? -16.753 -1.343 7.028 1.00 91.88 143 GLN A C 1
ATOM 1196 O O . GLN A 1 143 ? -16.662 -2.488 7.472 1.00 91.88 143 GLN A O 1
ATOM 1201 N N . PRO A 1 144 ? -17.519 -0.425 7.630 1.00 91.69 144 PRO A N 1
ATOM 1202 C CA . PRO A 1 144 ? -18.426 -0.753 8.721 1.00 91.69 144 PRO A CA 1
ATOM 1203 C C . PRO A 1 144 ? -19.737 -1.352 8.196 1.00 91.69 144 PRO A C 1
ATOM 1205 O O . PRO A 1 144 ? -20.151 -1.086 7.067 1.00 91.69 144 PRO A O 1
ATOM 1208 N N . ARG A 1 145 ? -20.422 -2.142 9.031 1.00 90.25 145 ARG A N 1
ATOM 1209 C CA . ARG A 1 145 ? -21.623 -2.905 8.643 1.00 90.25 145 ARG A CA 1
ATOM 1210 C C . ARG A 1 145 ? -22.796 -2.061 8.146 1.00 90.25 145 ARG A C 1
ATOM 1212 O O . ARG A 1 145 ? -23.605 -2.555 7.365 1.00 90.25 145 ARG A O 1
ATOM 1219 N N . TYR A 1 146 ? -22.888 -0.806 8.576 1.00 87.38 146 TYR A N 1
ATOM 1220 C CA . TYR A 1 146 ? -23.974 0.086 8.177 1.00 87.38 146 TYR A CA 1
ATOM 1221 C C . TYR A 1 146 ? -23.832 0.641 6.752 1.00 87.38 146 TYR A C 1
ATOM 1223 O O . TYR A 1 146 ? -24.823 1.107 6.196 1.00 87.38 146 TYR A O 1
ATOM 1231 N N . ILE A 1 147 ? -22.634 0.603 6.153 1.00 86.75 147 ILE A N 1
ATOM 1232 C CA . ILE A 1 147 ? -22.415 1.068 4.776 1.00 86.75 147 ILE A CA 1
ATOM 1233 C C . ILE A 1 147 ? -22.585 -0.129 3.835 1.00 86.75 147 ILE A C 1
ATOM 1235 O O . ILE A 1 147 ? -21.848 -1.109 3.982 1.00 86.75 147 ILE A O 1
ATOM 1239 N N . PRO A 1 148 ? -23.510 -0.086 2.861 1.00 86.88 148 PRO A N 1
ATOM 1240 C CA . PRO A 1 148 ? -23.640 -1.145 1.867 1.00 86.88 148 PRO A CA 1
ATOM 1241 C C . PRO A 1 148 ? -22.455 -1.143 0.887 1.00 86.88 148 PRO A C 1
ATOM 1243 O O . PRO A 1 148 ? -21.856 -0.106 0.609 1.00 86.88 148 PRO A O 1
ATOM 1246 N N . GLU A 1 149 ? -22.127 -2.312 0.324 1.00 81.94 149 GLU A N 1
ATOM 1247 C CA . GLU A 1 149 ? -20.972 -2.480 -0.581 1.00 81.94 149 GLU A CA 1
ATOM 1248 C C . GLU A 1 149 ? -21.039 -1.588 -1.835 1.00 81.94 149 GLU A C 1
ATOM 1250 O O . GLU A 1 149 ? -19.999 -1.174 -2.341 1.00 81.94 149 GLU A O 1
ATOM 1255 N N . ASP A 1 150 ? -22.242 -1.248 -2.308 1.00 82.69 150 ASP A N 1
ATOM 1256 C CA . ASP A 1 150 ? -22.442 -0.398 -3.490 1.00 82.69 150 ASP A CA 1
ATOM 1257 C C . ASP A 1 150 ? -22.088 1.081 -3.250 1.00 82.69 150 ASP A C 1
ATOM 1259 O O . ASP A 1 150 ? -21.750 1.799 -4.193 1.00 82.69 150 ASP A O 1
ATOM 1263 N N . GLU A 1 151 ? -22.166 1.540 -1.998 1.00 83.56 151 GLU A N 1
ATOM 1264 C CA . GLU A 1 151 ? -21.866 2.923 -1.600 1.00 83.56 151 GLU A CA 1
ATOM 1265 C C . GLU A 1 151 ? -20.442 3.077 -1.057 1.00 83.56 151 GLU A C 1
ATOM 1267 O O . GLU A 1 151 ? -19.929 4.191 -0.935 1.00 83.56 151 GLU A O 1
ATOM 1272 N N . PHE A 1 152 ? -19.785 1.964 -0.736 1.00 83.62 152 PHE A N 1
ATOM 1273 C CA . PHE A 1 152 ? -18.453 1.971 -0.165 1.00 83.62 152 PHE A CA 1
ATOM 1274 C C . PHE A 1 152 ? -17.390 2.308 -1.220 1.00 83.62 152 PHE A C 1
ATOM 1276 O O . PHE A 1 152 ? -17.180 1.564 -2.178 1.00 83.62 152 PHE A O 1
ATOM 1283 N N . ASP A 1 153 ? -16.66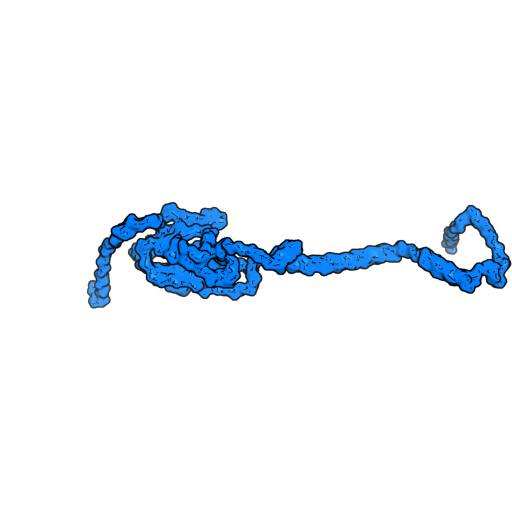5 3.410 -1.008 1.00 82.88 153 ASP A N 1
ATOM 1284 C CA . ASP A 1 153 ? -15.499 3.784 -1.813 1.00 82.88 153 ASP A CA 1
ATOM 1285 C C . ASP A 1 153 ? -14.189 3.442 -1.070 1.00 82.88 153 ASP A C 1
ATOM 1287 O O . ASP A 1 153 ? -13.811 4.140 -0.119 1.00 82.88 153 ASP A O 1
ATOM 1291 N N . PRO A 1 154 ? -13.439 2.411 -1.514 1.00 82.31 154 PRO A N 1
ATOM 1292 C CA . PRO A 1 154 ? -12.179 2.008 -0.890 1.00 82.31 154 PRO A CA 1
ATOM 1293 C C . PRO A 1 154 ? -11.101 3.100 -0.876 1.00 82.31 154 PRO A C 1
ATOM 1295 O O . PRO A 1 154 ? -10.159 3.016 -0.088 1.00 82.31 154 PRO A O 1
ATOM 1298 N N . LEU A 1 155 ? -11.183 4.102 -1.758 1.00 80.56 155 LEU A N 1
ATOM 1299 C CA . LEU A 1 155 ? -10.134 5.112 -1.923 1.00 80.56 155 LEU A CA 1
ATOM 1300 C C . LEU A 1 155 ? -10.253 6.288 -0.951 1.00 80.56 155 LEU A C 1
ATOM 1302 O O . LEU A 1 155 ? -9.236 6.925 -0.679 1.00 80.56 155 LEU A O 1
ATOM 1306 N N . GLN A 1 156 ? -11.443 6.573 -0.414 1.00 82.06 156 GLN A N 1
ATOM 1307 C CA . GLN A 1 156 ? -11.659 7.745 0.447 1.00 82.06 156 GLN A CA 1
ATOM 1308 C C . GLN A 1 156 ? -10.825 7.653 1.731 1.00 82.06 156 GLN A C 1
ATOM 1310 O O . GLN A 1 156 ? -9.936 8.472 1.986 1.00 82.06 156 GLN A O 1
ATOM 1315 N N . ASN A 1 157 ? -11.042 6.579 2.488 1.00 82.12 157 ASN A N 1
ATOM 1316 C CA . ASN A 1 157 ? -10.382 6.350 3.775 1.00 82.12 157 ASN A CA 1
ATOM 1317 C C . ASN A 1 157 ? -9.288 5.276 3.695 1.00 82.12 157 ASN A C 1
ATOM 1319 O O . ASN A 1 157 ? -8.734 4.869 4.709 1.00 82.12 157 ASN A O 1
ATOM 1323 N N . GLY A 1 158 ? -8.957 4.810 2.489 1.00 86.12 158 GLY A N 1
ATOM 1324 C CA . GLY A 1 158 ? -7.964 3.766 2.282 1.00 86.12 158 GLY A CA 1
ATOM 1325 C C . GLY A 1 158 ? -6.514 4.231 2.445 1.00 86.12 158 GLY A C 1
ATOM 1326 O O . GLY A 1 158 ? -6.177 5.413 2.282 1.00 86.12 158 GLY A O 1
ATOM 1327 N N . VAL A 1 159 ? -5.638 3.263 2.720 1.00 89.81 159 VAL A N 1
ATOM 1328 C CA . VAL A 1 159 ? -4.177 3.423 2.723 1.00 89.81 159 VAL A CA 1
ATOM 1329 C C . VAL A 1 159 ? -3.577 2.625 1.571 1.00 89.81 159 VAL A C 1
ATOM 1331 O O . VAL A 1 159 ? -3.820 1.426 1.439 1.00 89.81 159 VAL A O 1
ATOM 1334 N N . VAL A 1 160 ? -2.767 3.295 0.746 1.00 89.88 160 VAL A N 1
ATOM 1335 C CA . VAL A 1 160 ? -2.012 2.667 -0.345 1.00 89.88 160 VAL A CA 1
ATOM 1336 C C . VAL A 1 160 ? -0.741 2.027 0.202 1.00 89.88 160 VAL A C 1
ATOM 1338 O O . VAL A 1 160 ? 0.007 2.658 0.954 1.00 89.88 160 VAL A O 1
ATOM 1341 N N . LEU A 1 161 ? -0.463 0.803 -0.231 1.00 91.00 161 LEU A N 1
ATOM 1342 C CA . LEU A 1 161 ? 0.752 0.066 0.089 1.00 91.00 161 LEU A CA 1
ATOM 1343 C C . LEU A 1 161 ? 1.196 -0.829 -1.070 1.00 91.00 161 LEU A C 1
ATOM 1345 O O . LEU A 1 161 ? 0.438 -1.083 -2.006 1.00 91.00 161 LEU A O 1
ATOM 1349 N N . HIS A 1 162 ? 2.440 -1.290 -1.018 1.00 91.12 162 HIS A N 1
ATOM 1350 C CA . HIS A 1 162 ? 3.058 -2.075 -2.084 1.00 91.12 162 HIS A CA 1
ATOM 1351 C C . HIS A 1 162 ? 3.316 -3.499 -1.607 1.00 91.12 162 HIS A C 1
ATOM 1353 O O . HIS A 1 162 ? 4.010 -3.711 -0.621 1.00 91.12 162 HIS A O 1
ATOM 1359 N N . ILE A 1 163 ? 2.791 -4.497 -2.309 1.00 91.38 163 ILE A N 1
ATOM 1360 C CA . ILE A 1 163 ? 3.170 -5.894 -2.100 1.00 91.38 163 ILE A CA 1
ATOM 1361 C C . ILE A 1 163 ? 4.392 -6.184 -2.963 1.00 91.38 163 ILE A C 1
ATOM 1363 O O . ILE A 1 163 ? 4.390 -5.876 -4.149 1.00 91.38 163 ILE A O 1
ATOM 1367 N N . THR A 1 164 ? 5.408 -6.827 -2.396 1.00 91.00 164 THR A N 1
ATOM 1368 C CA . THR A 1 164 ? 6.637 -7.222 -3.089 1.00 91.00 164 THR A CA 1
ATOM 1369 C C . THR A 1 164 ? 6.907 -8.710 -2.900 1.00 91.00 164 THR A C 1
ATOM 1371 O O . THR A 1 164 ? 6.695 -9.275 -1.824 1.00 91.00 164 THR A O 1
ATOM 1374 N N . LYS A 1 165 ? 7.447 -9.364 -3.931 1.00 85.56 165 LYS A N 1
ATOM 1375 C CA . LYS A 1 165 ? 7.813 -10.792 -3.909 1.00 85.56 165 LYS A CA 1
ATOM 1376 C C . LYS A 1 165 ? 9.010 -11.123 -2.991 1.00 85.56 165 LYS A C 1
ATOM 1378 O O . LYS A 1 165 ? 9.486 -12.255 -2.975 1.00 85.56 165 LYS A O 1
ATOM 1383 N N . GLY A 1 166 ? 9.507 -10.156 -2.215 1.00 77.44 166 GLY A N 1
ATOM 1384 C CA . GLY A 1 166 ? 10.722 -10.293 -1.416 1.00 77.44 166 GLY A CA 1
ATOM 1385 C C . GLY A 1 166 ? 11.978 -10.502 -2.273 1.00 77.44 166 GLY A C 1
ATOM 1386 O O . GLY A 1 166 ? 11.938 -10.575 -3.504 1.00 77.44 166 GLY A O 1
ATOM 1387 N N . SER A 1 167 ? 13.139 -10.596 -1.624 1.00 66.56 167 SER A N 1
ATOM 1388 C CA . SER A 1 167 ? 14.399 -10.864 -2.317 1.00 66.56 167 SER A CA 1
ATOM 1389 C C . SER A 1 167 ? 14.478 -12.335 -2.732 1.00 66.56 167 SER A C 1
ATOM 1391 O O . SER A 1 167 ? 14.952 -13.187 -1.981 1.00 66.56 167 SER A O 1
ATOM 1393 N N . ARG A 1 168 ? 14.058 -12.656 -3.955 1.00 59.53 168 ARG A N 1
ATOM 1394 C CA . ARG A 1 168 ? 14.520 -13.879 -4.617 1.00 59.53 168 ARG A CA 1
ATOM 1395 C C . ARG A 1 168 ? 15.910 -13.582 -5.172 1.00 59.53 168 ARG A C 1
ATOM 1397 O O . ARG A 1 168 ? 16.060 -12.624 -5.922 1.00 59.53 168 ARG A O 1
ATOM 1404 N N . VAL A 1 169 ? 16.927 -14.379 -4.824 1.00 55.34 169 VAL A N 1
ATOM 1405 C CA . VAL A 1 169 ? 18.232 -14.321 -5.509 1.00 55.34 169 VAL A CA 1
ATOM 1406 C C . VAL A 1 169 ? 17.980 -14.693 -6.967 1.00 55.34 169 VAL A C 1
ATOM 1408 O O . VAL A 1 169 ? 17.893 -15.869 -7.327 1.00 55.34 169 VAL A O 1
ATOM 1411 N N . PHE A 1 170 ? 17.760 -13.681 -7.795 1.00 56.84 170 PHE A N 1
ATOM 1412 C CA . PHE A 1 170 ? 17.478 -13.859 -9.201 1.00 56.84 170 PHE A CA 1
ATOM 1413 C C . PHE A 1 170 ? 18.820 -13.952 -9.910 1.00 56.84 170 PHE A C 1
ATOM 1415 O O . PHE A 1 170 ? 19.529 -12.962 -10.066 1.00 56.84 170 PHE A O 1
ATOM 1422 N N . LYS A 1 171 ? 19.211 -15.171 -10.289 1.00 70.50 171 LYS A N 1
ATOM 1423 C CA . LYS A 1 171 ? 20.282 -15.333 -11.269 1.00 70.50 171 LYS A CA 1
ATOM 1424 C C . LYS A 1 171 ? 19.678 -14.913 -12.608 1.00 70.50 171 LYS A C 1
ATOM 1426 O O . LYS A 1 171 ? 18.746 -15.597 -13.042 1.00 70.50 171 LYS A O 1
ATOM 1431 N N . PRO A 1 172 ? 20.132 -13.813 -13.227 1.00 70.56 172 PRO A N 1
ATOM 1432 C CA . PRO A 1 172 ? 19.591 -13.414 -14.512 1.00 70.56 172 PRO A CA 1
ATOM 1433 C C . PRO A 1 172 ? 19.812 -14.553 -15.506 1.00 70.56 172 PRO A C 1
ATOM 1435 O O . PRO A 1 172 ? 20.851 -15.225 -15.508 1.00 70.56 172 PRO A O 1
ATOM 1438 N N . THR A 1 173 ? 18.794 -14.830 -16.311 1.00 75.44 173 THR A N 1
ATOM 1439 C CA . THR A 1 173 ? 18.936 -15.798 -17.400 1.00 75.44 173 THR A CA 1
ATOM 1440 C C . THR A 1 173 ? 19.960 -15.276 -18.412 1.00 75.44 173 THR A C 1
ATOM 1442 O O . THR A 1 173 ? 20.183 -14.069 -18.507 1.00 75.44 173 THR A O 1
ATOM 1445 N N . LYS A 1 174 ? 20.602 -16.167 -19.183 1.00 76.75 174 LYS A N 1
ATOM 1446 C CA . LYS A 1 174 ? 21.598 -15.752 -20.194 1.00 76.75 174 LYS A CA 1
ATOM 1447 C C . LYS A 1 174 ? 21.036 -14.715 -21.176 1.00 76.75 174 LYS A C 1
ATOM 1449 O O . LYS A 1 174 ? 21.772 -13.848 -21.624 1.00 76.75 174 LYS A O 1
ATOM 1454 N N . GLU A 1 175 ? 19.743 -14.798 -21.473 1.00 73.94 175 GLU A N 1
ATOM 1455 C CA . GLU A 1 175 ? 19.038 -13.861 -22.351 1.00 73.94 175 GLU A CA 1
ATOM 1456 C C . GLU A 1 175 ? 18.864 -12.482 -21.704 1.00 73.94 175 GLU A C 1
ATOM 1458 O O . GLU A 1 175 ? 19.105 -11.475 -22.357 1.00 73.94 175 GLU A O 1
ATOM 1463 N N . GLN A 1 176 ? 18.526 -12.419 -20.413 1.00 66.81 176 GLN A N 1
ATOM 1464 C CA . GLN A 1 176 ? 18.426 -11.153 -19.677 1.00 66.81 176 GLN A CA 1
ATOM 1465 C C . GLN A 1 176 ? 19.787 -10.483 -19.494 1.00 66.81 176 GLN A C 1
ATOM 1467 O O . GLN A 1 176 ? 19.887 -9.281 -19.688 1.00 66.81 176 GLN A O 1
ATOM 1472 N N . LEU A 1 177 ? 20.843 -11.258 -19.221 1.00 75.81 177 LEU A N 1
ATOM 1473 C CA . LEU A 1 177 ? 22.218 -10.745 -19.215 1.00 75.81 177 LEU A CA 1
ATOM 1474 C C . LEU A 1 177 ? 22.601 -10.150 -20.570 1.00 75.81 177 LEU A C 1
ATOM 1476 O O . LEU A 1 177 ? 23.144 -9.056 -20.614 1.00 75.81 177 LEU A O 1
ATOM 1480 N N . ALA A 1 178 ? 22.282 -10.835 -21.671 1.00 76.00 178 ALA A N 1
ATOM 1481 C CA . ALA A 1 178 ? 22.559 -10.325 -23.011 1.00 76.00 178 ALA A CA 1
ATOM 1482 C C . ALA A 1 178 ? 21.758 -9.048 -23.334 1.00 76.00 178 ALA A C 1
ATOM 1484 O O . ALA A 1 178 ? 22.264 -8.171 -24.030 1.00 76.00 178 ALA A O 1
ATOM 1485 N N . LEU A 1 179 ? 20.523 -8.925 -22.833 1.00 68.94 179 LEU A N 1
ATOM 1486 C CA . LEU A 1 179 ? 19.688 -7.726 -22.982 1.00 68.94 179 LEU A CA 1
ATOM 1487 C C . LEU A 1 179 ? 20.198 -6.547 -22.136 1.00 68.94 179 LEU A C 1
ATOM 1489 O O . LEU A 1 179 ? 20.233 -5.417 -22.626 1.00 68.94 179 LEU A O 1
ATOM 1493 N N . ASP A 1 180 ? 20.638 -6.817 -20.906 1.00 68.94 180 ASP A N 1
ATOM 1494 C CA . ASP A 1 180 ? 21.250 -5.829 -20.012 1.00 68.94 180 ASP A CA 1
ATOM 1495 C C . ASP A 1 180 ? 22.612 -5.363 -20.556 1.00 68.94 180 ASP A C 1
ATOM 1497 O O . ASP A 1 180 ? 22.887 -4.165 -20.588 1.00 68.94 180 ASP A O 1
ATOM 1501 N N . GLU A 1 181 ? 23.443 -6.282 -21.064 1.00 73.25 181 GLU A N 1
ATOM 1502 C CA . GLU A 1 181 ? 24.708 -5.974 -21.755 1.00 73.25 181 GLU A CA 1
ATOM 1503 C C . GLU A 1 181 ? 24.480 -5.196 -23.059 1.00 73.25 181 GLU A C 1
ATOM 1505 O O . GLU A 1 181 ? 25.287 -4.339 -23.420 1.00 73.25 181 GLU A O 1
ATOM 1510 N N . ALA A 1 182 ? 23.358 -5.435 -23.744 1.00 72.12 182 ALA A N 1
ATOM 1511 C CA . ALA A 1 182 ? 22.923 -4.634 -24.885 1.00 72.12 182 ALA A CA 1
ATOM 1512 C C . ALA A 1 182 ? 22.380 -3.244 -24.483 1.00 72.12 182 ALA A C 1
ATOM 1514 O O . ALA A 1 182 ? 22.064 -2.440 -25.362 1.00 72.12 182 ALA A O 1
ATOM 1515 N N . GLY A 1 183 ? 22.284 -2.937 -23.182 1.00 62.03 183 GLY A N 1
ATOM 1516 C CA . GLY A 1 183 ? 21.867 -1.636 -22.654 1.00 62.03 183 GLY A CA 1
ATOM 1517 C C . GLY A 1 183 ? 20.371 -1.347 -22.794 1.00 62.03 183 GLY A C 1
ATOM 1518 O O . GLY A 1 183 ? 19.969 -0.182 -22.793 1.00 62.03 183 GLY A O 1
ATOM 1519 N N . ILE A 1 184 ? 19.534 -2.376 -22.949 1.00 58.00 184 ILE A N 1
ATOM 1520 C CA . ILE A 1 184 ? 18.106 -2.216 -23.238 1.00 58.00 184 ILE A CA 1
ATOM 1521 C C . ILE A 1 184 ? 17.308 -2.287 -21.931 1.00 58.00 184 ILE A C 1
ATOM 1523 O O . ILE A 1 184 ? 16.873 -3.352 -21.508 1.00 58.00 184 ILE A O 1
ATOM 1527 N N . THR A 1 185 ? 17.063 -1.140 -21.293 1.00 56.00 185 THR A N 1
ATOM 1528 C CA . THR A 1 185 ? 16.112 -1.048 -20.174 1.00 56.00 185 THR A CA 1
ATOM 1529 C C . THR A 1 185 ? 14.672 -0.930 -20.696 1.00 56.00 185 THR A C 1
ATOM 1531 O O . THR A 1 185 ? 14.380 -0.185 -21.637 1.00 56.00 185 THR A O 1
ATOM 1534 N N . ASN A 1 186 ? 13.758 -1.692 -20.081 1.00 59.97 186 ASN A N 1
ATOM 1535 C CA . ASN A 1 186 ? 12.419 -2.070 -20.576 1.00 59.97 186 ASN A CA 1
ATOM 1536 C C . ASN A 1 186 ? 11.449 -0.938 -21.002 1.00 59.97 186 ASN A C 1
ATOM 1538 O O . ASN A 1 186 ? 10.393 -1.236 -21.551 1.00 59.97 186 ASN A O 1
ATOM 1542 N N . GLY A 1 187 ? 11.774 0.344 -20.807 1.00 63.12 187 GLY A N 1
ATOM 1543 C CA . GLY A 1 187 ? 10.929 1.475 -21.225 1.00 63.12 187 GLY A CA 1
ATOM 1544 C C . GLY A 1 187 ? 11.350 2.169 -22.527 1.00 63.12 187 GLY A C 1
ATOM 1545 O O . GLY A 1 187 ? 10.538 2.851 -23.147 1.00 63.12 187 GLY A O 1
ATOM 1546 N N . GLN A 1 188 ? 12.606 2.019 -22.968 1.00 60.91 188 GLN A N 1
ATOM 1547 C CA . GLN A 1 188 ? 13.166 2.826 -24.068 1.00 60.91 188 GLN A CA 1
ATOM 1548 C C . GLN A 1 188 ? 13.495 2.036 -25.338 1.00 60.91 188 GLN A C 1
ATOM 1550 O O . GLN A 1 188 ? 13.906 2.627 -26.339 1.00 60.91 188 GLN A O 1
ATOM 1555 N N . TRP A 1 189 ? 13.256 0.722 -25.346 1.00 68.94 189 TRP A N 1
ATOM 1556 C CA . TRP A 1 189 ? 13.555 -0.147 -26.489 1.00 68.94 189 TRP A CA 1
ATOM 1557 C C . TRP A 1 189 ? 12.947 0.358 -27.804 1.00 68.94 189 TRP A C 1
ATOM 1559 O O . TRP A 1 189 ? 13.627 0.377 -28.827 1.00 68.94 189 TRP A O 1
ATOM 1569 N N . TYR A 1 190 ? 11.704 0.845 -27.774 1.00 73.00 190 TYR A N 1
ATOM 1570 C CA . TYR A 1 190 ? 11.038 1.373 -28.965 1.00 73.00 190 TYR A CA 1
ATOM 1571 C C . TYR A 1 190 ? 11.743 2.611 -29.544 1.00 73.00 190 TYR A C 1
ATOM 1573 O O . TYR A 1 190 ? 11.878 2.732 -30.760 1.00 73.00 190 TYR A O 1
ATOM 1581 N N . TYR A 1 191 ? 12.266 3.499 -28.691 1.00 76.62 191 TYR A N 1
ATOM 1582 C CA . TYR A 1 191 ? 13.027 4.668 -29.137 1.00 76.62 191 TYR A CA 1
ATOM 1583 C C . TYR A 1 191 ? 14.368 4.273 -29.757 1.00 76.62 191 TYR A C 1
ATOM 1585 O O . TYR A 1 191 ? 14.771 4.867 -30.753 1.00 76.62 191 TYR A O 1
ATOM 1593 N N . VAL A 1 192 ? 15.035 3.247 -29.220 1.00 77.25 192 VAL A N 1
ATOM 1594 C CA . VAL A 1 192 ? 16.287 2.714 -29.784 1.00 77.25 192 VAL A CA 1
ATOM 1595 C C . VAL A 1 192 ? 16.031 1.990 -31.111 1.00 77.25 192 VAL A C 1
ATOM 1597 O O . VAL A 1 192 ? 16.739 2.210 -32.093 1.00 77.25 192 VAL A O 1
ATOM 1600 N N . ALA A 1 193 ? 14.978 1.175 -31.183 1.00 80.00 193 ALA A N 1
ATOM 1601 C CA . ALA A 1 193 ? 14.599 0.456 -32.395 1.00 80.00 193 ALA A CA 1
ATOM 1602 C C . ALA A 1 193 ? 14.181 1.403 -33.534 1.00 80.00 193 ALA A C 1
ATOM 1604 O O . ALA A 1 193 ? 14.461 1.120 -34.697 1.00 80.00 193 ALA A O 1
ATOM 1605 N N . LEU A 1 194 ? 13.557 2.542 -33.216 1.00 85.44 194 LEU A N 1
ATOM 1606 C CA . LEU A 1 194 ? 13.220 3.581 -34.192 1.00 85.44 194 LEU A CA 1
ATOM 1607 C C . LEU A 1 194 ? 14.390 4.513 -34.534 1.00 85.44 194 LEU A C 1
ATOM 1609 O O . LEU A 1 194 ? 14.460 5.020 -35.659 1.00 85.44 194 LEU A O 1
ATOM 1613 N N . SER A 1 195 ? 15.308 4.773 -33.600 1.00 85.69 195 SER A N 1
ATOM 1614 C CA . SER A 1 195 ? 16.412 5.709 -33.838 1.00 85.69 195 SER A CA 1
ATOM 1615 C C . SER A 1 195 ? 17.406 5.166 -34.867 1.00 85.69 195 SER A C 1
ATOM 1617 O O . SER A 1 195 ? 17.878 5.916 -35.719 1.00 85.69 195 SER A O 1
ATOM 1619 N N . ILE A 1 196 ? 17.657 3.853 -34.877 1.00 86.38 196 ILE A N 1
ATOM 1620 C CA . ILE A 1 196 ? 18.610 3.235 -35.811 1.00 86.38 196 ILE A CA 1
ATOM 1621 C C . ILE A 1 196 ? 18.178 3.436 -37.283 1.00 86.38 196 ILE A C 1
ATOM 1623 O O . ILE A 1 196 ? 18.964 4.000 -38.050 1.00 86.38 196 ILE A O 1
ATOM 1627 N N . PRO A 1 197 ? 16.948 3.081 -37.715 1.00 92.75 197 PRO A N 1
ATOM 1628 C CA . PRO A 1 197 ? 16.499 3.351 -39.083 1.00 92.75 197 PRO A CA 1
ATOM 1629 C C . PRO A 1 197 ? 16.416 4.843 -39.422 1.00 92.75 197 PRO A C 1
ATOM 1631 O O . PRO A 1 197 ? 16.741 5.237 -40.542 1.00 92.75 197 PRO A O 1
ATOM 1634 N N . THR A 1 198 ? 15.997 5.691 -38.479 1.00 90.88 198 THR A N 1
ATOM 1635 C CA . THR A 1 198 ? 15.829 7.132 -38.741 1.00 90.88 198 THR A CA 1
ATOM 1636 C C . THR A 1 198 ? 17.166 7.837 -38.965 1.00 90.88 198 THR A C 1
ATOM 1638 O O . THR A 1 198 ? 17.276 8.630 -39.899 1.00 90.88 198 THR A O 1
ATOM 1641 N N . VAL A 1 199 ? 18.213 7.492 -38.208 1.00 93.62 199 VAL A N 1
ATOM 1642 C CA . VAL A 1 199 ? 19.578 8.005 -38.429 1.00 93.62 199 VAL A CA 1
ATOM 1643 C C . VAL A 1 199 ? 20.106 7.598 -39.808 1.00 93.62 199 VAL A C 1
ATOM 1645 O O . VAL A 1 199 ? 20.697 8.421 -40.509 1.00 93.62 199 VAL A O 1
ATOM 1648 N N . VAL A 1 200 ? 19.842 6.364 -40.245 1.00 95.00 200 VAL A N 1
ATOM 1649 C CA . VAL A 1 200 ? 20.235 5.883 -41.580 1.00 95.00 200 VAL A CA 1
ATOM 1650 C C . VAL A 1 200 ? 19.532 6.676 -42.688 1.00 95.00 200 VAL A C 1
ATOM 1652 O O . VAL A 1 200 ? 20.176 7.093 -43.651 1.00 95.00 200 VAL A O 1
ATOM 1655 N N . VAL A 1 201 ? 18.232 6.954 -42.549 1.00 95.19 201 VAL A N 1
ATOM 1656 C CA . VAL A 1 201 ? 17.484 7.780 -43.515 1.00 95.19 201 VAL A CA 1
ATOM 1657 C C . VAL A 1 201 ? 18.030 9.208 -43.561 1.00 95.19 201 VAL A C 1
ATOM 1659 O O . VAL A 1 201 ? 18.259 9.737 -44.649 1.00 95.19 201 VAL A O 1
ATOM 1662 N N . ILE A 1 202 ? 18.303 9.819 -42.403 1.00 95.00 202 ILE A N 1
ATOM 1663 C CA . ILE A 1 202 ? 18.900 11.162 -42.320 1.00 95.00 202 ILE A CA 1
ATOM 1664 C C . ILE A 1 202 ? 20.254 11.194 -43.036 1.00 95.00 202 ILE A C 1
ATOM 1666 O O . ILE A 1 202 ? 20.523 12.125 -43.797 1.00 95.00 202 ILE A O 1
ATOM 1670 N N . PHE A 1 203 ? 21.083 10.162 -42.860 1.00 96.06 203 PHE A N 1
ATOM 1671 C CA . PHE A 1 203 ? 22.367 10.050 -43.548 1.00 96.06 203 PHE A CA 1
ATOM 1672 C C . PHE A 1 203 ? 22.206 10.007 -45.074 1.00 96.06 203 PHE A C 1
ATOM 1674 O O . PHE A 1 203 ? 22.905 10.729 -45.788 1.00 96.06 203 PHE A O 1
ATOM 1681 N N . PHE A 1 204 ? 21.251 9.229 -45.593 1.00 95.38 204 PHE A N 1
ATOM 1682 C CA . PHE A 1 204 ? 20.974 9.183 -47.033 1.00 95.38 204 PHE A CA 1
ATOM 1683 C C . PHE A 1 204 ? 20.470 10.518 -47.585 1.00 95.38 204 PHE A C 1
ATOM 1685 O O . PHE A 1 204 ? 20.899 10.935 -48.662 1.00 95.38 204 PHE A O 1
ATOM 1692 N N . VAL A 1 205 ? 19.607 11.215 -46.844 1.00 94.94 205 VAL A N 1
ATOM 1693 C CA . VAL A 1 205 ? 19.128 12.554 -47.216 1.00 94.94 205 VAL A CA 1
ATOM 1694 C C . VAL A 1 205 ? 20.292 13.544 -47.254 1.00 94.94 205 VAL A C 1
ATOM 1696 O O . VAL A 1 205 ? 20.447 14.276 -48.232 1.00 94.94 205 VAL A O 1
ATOM 1699 N N . PHE A 1 206 ? 21.160 13.530 -46.241 1.00 95.19 206 PHE A N 1
ATOM 1700 C CA . PHE A 1 206 ? 22.333 14.398 -46.197 1.00 95.19 206 PHE A CA 1
ATOM 1701 C C . PHE A 1 206 ? 23.295 14.113 -47.356 1.00 95.19 206 PHE A C 1
ATOM 1703 O O . PHE A 1 206 ? 23.743 15.038 -48.031 1.00 95.19 206 PHE A O 1
ATOM 1710 N N . MET A 1 207 ? 23.555 12.837 -47.652 1.00 92.06 207 MET A N 1
ATOM 1711 C CA . MET A 1 207 ? 24.367 12.426 -48.797 1.00 92.06 207 MET A CA 1
ATOM 1712 C C . MET A 1 207 ? 23.753 12.889 -50.125 1.00 92.06 207 MET A C 1
ATOM 1714 O O . MET A 1 207 ? 24.479 13.363 -50.998 1.00 92.06 207 MET A O 1
ATOM 1718 N N . TYR A 1 208 ? 22.430 12.802 -50.285 1.00 92.69 208 TYR A N 1
ATOM 1719 C CA . TYR A 1 208 ? 21.735 13.293 -51.476 1.00 92.69 208 TYR A CA 1
ATOM 1720 C C . TYR A 1 208 ? 21.924 14.804 -51.662 1.00 92.69 208 TYR A C 1
ATOM 1722 O O . TYR A 1 208 ? 22.349 15.244 -52.733 1.00 92.69 208 TYR A O 1
ATOM 1730 N N . PHE A 1 209 ? 21.693 15.600 -50.613 1.00 91.94 209 PHE A N 1
ATOM 1731 C CA . PHE A 1 209 ? 21.912 17.049 -50.661 1.00 91.94 209 PHE A CA 1
ATOM 1732 C C . PHE A 1 209 ? 23.381 17.406 -50.900 1.00 91.94 209 PHE A C 1
ATOM 1734 O O . PHE A 1 209 ? 23.674 18.293 -51.702 1.00 91.94 209 PHE A O 1
ATOM 1741 N N . PHE A 1 210 ? 24.311 16.684 -50.276 1.00 90.00 210 PHE A N 1
ATOM 1742 C CA . PHE A 1 210 ? 25.746 16.863 -50.486 1.00 90.00 210 PHE A CA 1
ATOM 1743 C C . PHE A 1 210 ? 26.152 16.588 -51.941 1.00 90.00 210 PHE A C 1
ATOM 1745 O O . PHE A 1 210 ? 26.898 17.360 -52.544 1.00 90.00 210 PHE A O 1
ATOM 1752 N N . LEU A 1 211 ? 25.626 15.516 -52.540 1.00 84.56 211 LEU A N 1
ATOM 1753 C CA . LEU A 1 211 ? 25.852 15.182 -53.945 1.00 84.56 211 LEU A CA 1
ATOM 1754 C C . LEU A 1 211 ? 25.231 16.204 -54.900 1.00 84.56 211 LEU A C 1
ATOM 1756 O O . LEU A 1 211 ? 25.813 16.442 -55.961 1.00 84.56 211 LEU A O 1
ATOM 1760 N N . TYR A 1 212 ? 24.077 16.773 -54.547 1.00 85.44 212 TYR A N 1
ATOM 1761 C CA . TYR A 1 212 ? 23.401 17.812 -55.322 1.00 85.44 212 TYR A CA 1
ATOM 1762 C C . TYR A 1 212 ? 24.184 19.129 -55.290 1.00 85.44 212 TYR A C 1
ATOM 1764 O O . TYR A 1 212 ? 24.505 19.676 -56.344 1.00 85.44 212 TYR A O 1
ATOM 1772 N N . ALA A 1 213 ? 24.586 19.588 -54.102 1.00 84.56 213 ALA A N 1
ATOM 1773 C CA . ALA A 1 213 ? 25.373 20.810 -53.931 1.00 84.56 213 ALA A CA 1
ATOM 1774 C C . ALA A 1 213 ? 26.738 20.725 -54.634 1.00 84.56 213 ALA A C 1
ATOM 1776 O O . ALA A 1 213 ? 27.164 21.668 -55.297 1.00 84.56 213 ALA A O 1
ATOM 1777 N N . ASN A 1 214 ? 27.398 19.565 -54.567 1.00 80.50 214 ASN A N 1
ATOM 1778 C CA . ASN A 1 214 ? 28.672 19.330 -55.250 1.00 80.50 214 ASN A CA 1
ATOM 1779 C C . ASN A 1 214 ? 28.521 18.868 -56.708 1.00 80.50 214 ASN A C 1
ATOM 1781 O O . ASN A 1 214 ? 29.523 18.544 -57.343 1.00 80.50 214 ASN A O 1
ATOM 1785 N N . GLY A 1 215 ? 27.305 18.843 -57.268 1.00 67.75 215 GLY A N 1
ATOM 1786 C CA . GLY A 1 215 ? 27.038 18.386 -58.636 1.00 67.75 215 GLY A CA 1
ATOM 1787 C C . GLY A 1 215 ? 27.828 19.142 -59.709 1.00 67.75 215 GLY A C 1
ATOM 1788 O O . GLY A 1 215 ? 28.278 18.525 -60.672 1.00 67.75 215 GLY A O 1
ATOM 1789 N N . ASN A 1 216 ? 28.069 20.441 -59.502 1.00 65.94 216 ASN A N 1
ATOM 1790 C CA . ASN A 1 216 ? 28.816 21.299 -60.431 1.00 65.94 216 ASN A CA 1
ATOM 1791 C C . ASN A 1 216 ? 30.343 21.243 -60.259 1.00 65.94 216 ASN A C 1
ATOM 1793 O O . ASN A 1 216 ? 31.067 21.664 -61.156 1.00 65.94 216 ASN A O 1
ATOM 1797 N N . ASN A 1 217 ? 30.833 20.711 -59.136 1.00 66.62 217 ASN A N 1
ATOM 1798 C CA . ASN A 1 217 ? 32.263 20.628 -58.814 1.00 66.62 217 ASN A CA 1
ATOM 1799 C C . ASN A 1 217 ? 32.826 19.211 -59.021 1.00 66.62 217 ASN A C 1
ATOM 1801 O O . ASN A 1 217 ? 33.916 18.894 -58.546 1.00 66.62 217 ASN A O 1
ATOM 1805 N N . ARG A 1 218 ? 32.087 18.329 -59.707 1.00 64.50 218 ARG A N 1
ATOM 1806 C CA . ARG A 1 218 ? 32.551 16.972 -60.015 1.00 64.50 218 ARG A CA 1
ATOM 1807 C C . ARG A 1 218 ? 33.590 17.031 -61.128 1.00 64.50 218 ARG A C 1
ATOM 1809 O O . ARG A 1 218 ? 33.249 17.039 -62.310 1.00 64.50 218 ARG A O 1
ATOM 1816 N N . ASP A 1 219 ? 34.860 17.066 -60.750 1.00 60.44 219 ASP A N 1
ATOM 1817 C CA . ASP A 1 219 ? 35.955 17.051 -61.709 1.00 60.44 219 ASP A CA 1
ATOM 1818 C C . ASP A 1 219 ? 36.140 15.641 -62.309 1.00 60.44 219 ASP A C 1
ATOM 1820 O O . ASP A 1 219 ? 36.875 14.795 -61.802 1.00 60.44 219 ASP A O 1
ATOM 1824 N N . PHE A 1 220 ? 35.435 15.358 -63.408 1.00 64.69 220 PHE A N 1
ATOM 1825 C CA . PHE A 1 220 ? 35.605 14.125 -64.190 1.00 64.69 220 PHE A CA 1
ATOM 1826 C C . PHE A 1 220 ? 36.785 14.201 -65.172 1.00 64.69 220 PHE A C 1
ATOM 1828 O O . PHE A 1 220 ? 36.921 13.329 -66.042 1.00 64.69 220 PHE A O 1
ATOM 1835 N N . THR A 1 221 ? 37.643 15.223 -65.080 1.00 67.56 221 THR A N 1
ATOM 1836 C CA . THR A 1 221 ? 38.743 15.433 -66.031 1.00 67.56 221 THR A CA 1
ATOM 1837 C C . THR A 1 221 ? 39.694 14.240 -66.060 1.00 67.56 221 THR A C 1
ATOM 1839 O O . THR A 1 221 ? 40.136 13.846 -67.134 1.00 67.56 221 THR A O 1
ATOM 1842 N N . ASP A 1 222 ? 39.929 13.559 -64.937 1.00 70.56 222 ASP A N 1
ATOM 1843 C CA . ASP A 1 222 ? 40.801 12.377 -64.911 1.00 70.56 222 ASP A CA 1
ATOM 1844 C C . ASP A 1 222 ? 40.193 11.139 -65.573 1.00 70.56 222 ASP A C 1
ATOM 1846 O O . ASP A 1 222 ? 40.868 10.441 -66.338 1.00 70.56 222 ASP A O 1
ATOM 1850 N N . VAL A 1 223 ? 38.903 10.884 -65.352 1.00 73.69 223 VAL A N 1
ATOM 1851 C CA . VAL A 1 223 ? 38.198 9.740 -65.952 1.00 73.69 223 VAL A CA 1
ATOM 1852 C C . VAL A 1 223 ? 38.038 9.946 -67.458 1.00 73.69 223 VAL A C 1
ATOM 1854 O O . VAL A 1 223 ? 38.314 9.043 -68.253 1.00 73.69 223 VAL A O 1
ATOM 1857 N N . THR A 1 224 ? 37.669 11.159 -67.872 1.00 73.12 224 THR A N 1
ATOM 1858 C CA . THR A 1 224 ? 37.563 11.536 -69.288 1.00 73.12 224 THR A CA 1
ATOM 1859 C C . THR A 1 224 ? 38.927 11.541 -69.979 1.00 73.12 224 THR A C 1
ATOM 1861 O O . THR A 1 224 ? 39.043 11.016 -71.089 1.00 73.12 224 THR A O 1
ATOM 1864 N N . ARG A 1 225 ? 39.991 12.027 -69.323 1.00 73.50 225 ARG A N 1
ATOM 1865 C CA . ARG A 1 225 ? 41.373 11.980 -69.828 1.00 73.50 225 ARG A CA 1
ATOM 1866 C C . ARG A 1 225 ? 41.873 10.548 -69.980 1.00 73.50 225 ARG A C 1
ATOM 1868 O O . ARG A 1 225 ? 42.469 10.234 -71.007 1.00 73.50 225 ARG A O 1
ATOM 1875 N N . ASN A 1 226 ? 41.573 9.656 -69.038 1.00 78.19 226 ASN A N 1
ATOM 1876 C CA . ASN A 1 226 ? 41.906 8.234 -69.156 1.00 78.19 226 ASN A CA 1
ATOM 1877 C C . ASN A 1 226 ? 41.132 7.536 -70.282 1.00 78.19 226 ASN A C 1
ATOM 1879 O O . ASN A 1 226 ? 41.724 6.772 -71.050 1.00 78.19 226 ASN A O 1
ATOM 1883 N N . ALA A 1 227 ? 39.839 7.827 -70.444 1.00 78.62 227 ALA A N 1
ATOM 1884 C CA . ALA A 1 227 ? 39.047 7.320 -71.564 1.00 78.62 227 ALA A CA 1
ATOM 1885 C C . ALA A 1 227 ? 39.565 7.841 -72.920 1.00 78.62 227 ALA A C 1
ATOM 1887 O O . ALA A 1 227 ? 39.708 7.071 -73.873 1.00 78.62 227 ALA A O 1
ATOM 1888 N N . LEU A 1 228 ? 39.919 9.128 -73.007 1.00 71.75 228 LEU A N 1
ATOM 1889 C CA . LEU A 1 228 ? 40.533 9.729 -74.193 1.00 71.75 228 LEU A CA 1
ATOM 1890 C C . LEU A 1 228 ? 41.917 9.141 -74.483 1.00 71.75 228 LEU A C 1
ATOM 1892 O O . LEU A 1 228 ? 42.213 8.853 -75.638 1.00 71.75 228 LEU A O 1
ATOM 1896 N N . ASN A 1 229 ? 42.752 8.909 -73.470 1.00 73.25 229 ASN A N 1
ATOM 1897 C CA . ASN A 1 229 ? 44.067 8.286 -73.636 1.00 73.25 229 ASN A CA 1
ATOM 1898 C C . ASN A 1 229 ? 43.959 6.830 -74.117 1.00 73.25 229 ASN A C 1
ATOM 1900 O O . ASN A 1 229 ? 44.743 6.413 -74.971 1.00 73.25 229 ASN A O 1
ATOM 1904 N N . LYS A 1 230 ? 42.948 6.075 -73.663 1.00 74.50 230 LYS A N 1
ATOM 1905 C CA . LYS A 1 230 ? 42.630 4.747 -74.217 1.00 74.50 230 LYS A CA 1
ATOM 1906 C C . LYS A 1 230 ? 42.206 4.824 -75.689 1.00 74.50 230 LYS A C 1
ATOM 1908 O O . LYS A 1 230 ? 42.709 4.044 -76.490 1.00 74.50 230 LYS A O 1
ATOM 1913 N N . LYS A 1 231 ? 41.371 5.797 -76.082 1.00 66.25 231 LYS A N 1
ATOM 1914 C CA . LYS A 1 231 ? 41.020 6.025 -77.502 1.00 66.25 231 LYS A CA 1
ATOM 1915 C C . LYS A 1 231 ? 42.233 6.441 -78.354 1.00 66.25 231 LYS A C 1
ATOM 1917 O O . LYS A 1 231 ? 42.375 5.964 -79.477 1.00 66.25 231 LYS A O 1
ATOM 1922 N N . ARG A 1 232 ? 43.146 7.264 -77.818 1.00 60.97 232 ARG A N 1
ATOM 1923 C CA . ARG A 1 232 ? 44.405 7.672 -78.485 1.00 60.97 232 ARG A CA 1
ATOM 1924 C C . ARG A 1 232 ? 45.378 6.511 -78.706 1.00 60.97 232 ARG A C 1
ATOM 1926 O O . ARG A 1 232 ? 46.146 6.553 -79.659 1.00 60.97 232 ARG A O 1
ATOM 1933 N N . ARG A 1 233 ? 45.340 5.469 -77.868 1.00 62.09 233 ARG A N 1
ATOM 1934 C CA . ARG A 1 233 ? 46.128 4.240 -78.078 1.00 62.09 233 ARG A CA 1
ATOM 1935 C C . ARG A 1 233 ? 45.698 3.465 -79.327 1.00 62.09 233 ARG A C 1
ATOM 1937 O O . ARG A 1 233 ? 46.547 2.851 -79.955 1.00 62.09 233 ARG A O 1
ATOM 1944 N N . VAL A 1 234 ? 44.412 3.506 -79.680 1.00 62.12 234 VAL A N 1
ATOM 1945 C CA . VAL A 1 234 ? 43.847 2.751 -80.815 1.00 62.12 234 VAL A CA 1
ATOM 1946 C C . VAL A 1 234 ? 43.951 3.528 -82.134 1.00 62.12 234 VAL A C 1
ATOM 1948 O O . VAL A 1 234 ? 44.148 2.930 -83.183 1.00 62.12 234 VAL A O 1
ATOM 1951 N N . LEU A 1 235 ? 43.848 4.861 -82.089 1.00 59.88 235 LEU A N 1
ATOM 1952 C CA . LEU A 1 235 ? 43.842 5.727 -83.280 1.00 59.88 235 LEU A CA 1
ATOM 1953 C C . LEU A 1 235 ? 45.215 6.339 -83.631 1.00 59.88 235 LEU A C 1
ATOM 1955 O O . LEU A 1 235 ? 45.328 7.012 -84.655 1.00 59.88 235 LEU A O 1
ATOM 1959 N N . GLY A 1 236 ? 46.249 6.119 -82.810 1.00 61.19 236 GLY A N 1
ATOM 1960 C CA . GLY A 1 236 ? 47.579 6.714 -82.998 1.00 61.19 236 GLY A CA 1
ATOM 1961 C C . GLY A 1 236 ? 47.630 8.220 -82.691 1.00 61.19 236 GLY A C 1
ATOM 1962 O O . GLY A 1 236 ? 46.642 8.837 -82.277 1.00 61.19 236 GLY A O 1
ATOM 1963 N N . LYS A 1 237 ? 48.806 8.845 -82.850 1.00 59.62 237 LYS A N 1
ATOM 1964 C CA . LYS A 1 237 ? 48.968 10.297 -82.639 1.00 59.62 237 LYS A CA 1
ATOM 1965 C C . LYS A 1 237 ? 48.289 11.067 -83.779 1.00 59.62 237 LYS A C 1
ATOM 1967 O O . LYS A 1 237 ? 48.503 10.766 -84.946 1.00 59.62 237 LYS A O 1
ATOM 1972 N N . PHE A 1 238 ? 47.545 12.134 -83.468 1.00 55.91 238 PHE A N 1
ATOM 1973 C CA . PHE A 1 238 ? 46.910 12.996 -84.486 1.00 55.91 238 PHE A CA 1
ATOM 1974 C C . PHE A 1 238 ? 47.901 13.581 -85.509 1.00 55.91 238 PHE A C 1
ATOM 1976 O O . PHE A 1 238 ? 47.520 13.839 -86.647 1.00 55.91 238 PHE A O 1
ATOM 1983 N N . SER A 1 239 ? 49.175 13.732 -85.133 1.00 56.22 239 SER A N 1
ATOM 1984 C CA . SER A 1 239 ? 50.266 14.160 -86.018 1.00 56.22 239 SER A CA 1
ATOM 1985 C C . SER A 1 239 ? 50.589 13.169 -87.144 1.00 56.22 239 SER A C 1
ATOM 1987 O O . SER A 1 239 ? 51.205 13.551 -88.133 1.00 56.22 239 SER A O 1
ATOM 1989 N N . GLU A 1 240 ? 50.199 11.902 -87.000 1.00 58.50 240 GLU A N 1
ATOM 1990 C CA . GLU A 1 240 ? 50.462 10.829 -87.968 1.00 58.50 240 GLU A CA 1
ATOM 1991 C C . GLU A 1 240 ? 49.277 10.602 -88.922 1.00 58.50 240 GLU A C 1
ATOM 1993 O O . GLU A 1 240 ? 49.402 9.909 -89.933 1.00 58.50 240 GLU A O 1
ATOM 1998 N N . MET A 1 241 ? 48.126 11.233 -88.663 1.00 64.25 241 MET A N 1
ATOM 1999 C CA . MET A 1 241 ? 46.972 11.172 -89.557 1.00 64.25 241 MET A CA 1
ATOM 2000 C C . MET A 1 241 ? 47.227 12.017 -90.811 1.00 64.25 241 MET A C 1
ATOM 2002 O O . MET A 1 241 ? 47.528 13.209 -90.721 1.00 64.25 241 MET A O 1
ATOM 2006 N N . LYS A 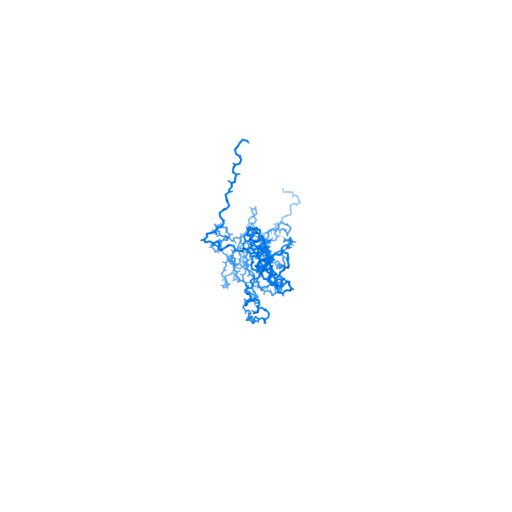1 242 ? 47.027 11.430 -92.003 1.00 61.78 242 LYS A N 1
ATOM 2007 C CA . LYS A 1 242 ? 47.272 12.086 -93.309 1.00 61.78 242 LYS A CA 1
ATOM 2008 C C . LYS A 1 242 ? 46.634 13.478 -93.439 1.00 61.78 242 LYS A C 1
ATOM 2010 O O . LYS A 1 242 ? 47.190 14.332 -94.118 1.00 61.78 242 LYS A O 1
ATOM 2015 N N . ARG A 1 243 ? 45.500 13.717 -92.770 1.00 61.50 243 ARG A N 1
ATOM 2016 C CA . ARG A 1 243 ? 44.743 14.979 -92.820 1.00 61.50 243 ARG A CA 1
ATOM 2017 C C . ARG A 1 243 ? 45.383 16.133 -92.033 1.00 61.50 243 ARG A C 1
ATOM 2019 O O . ARG A 1 243 ? 45.119 17.284 -92.353 1.00 61.50 243 ARG A O 1
ATOM 2026 N N . PHE A 1 244 ? 46.224 15.841 -91.039 1.00 59.00 244 PHE A N 1
ATOM 2027 C CA . PHE A 1 244 ? 46.804 16.836 -90.121 1.00 59.00 244 PHE A CA 1
ATOM 2028 C C . PHE A 1 244 ? 48.336 16.921 -90.195 1.00 59.00 244 PHE A C 1
ATOM 2030 O O . PHE A 1 244 ? 48.949 17.710 -89.480 1.00 59.00 244 PHE A O 1
ATOM 2037 N N . LYS A 1 245 ? 48.955 16.164 -91.110 1.00 60.59 245 LYS A N 1
ATOM 2038 C CA . LYS A 1 245 ? 50.413 16.074 -91.304 1.00 60.59 245 LYS A CA 1
ATOM 2039 C C . LYS A 1 245 ? 51.098 17.425 -91.572 1.00 60.59 245 LYS A C 1
ATOM 2041 O O . LYS A 1 245 ? 52.277 17.577 -91.275 1.00 60.59 245 LYS A O 1
ATOM 2046 N N . ASN A 1 246 ? 50.359 18.404 -92.100 1.00 61.19 246 ASN A N 1
ATOM 2047 C CA . ASN A 1 246 ? 50.888 19.721 -92.471 1.00 61.19 246 ASN A CA 1
ATOM 2048 C C . ASN A 1 246 ? 50.576 20.833 -91.451 1.00 61.19 246 ASN A C 1
ATOM 2050 O O . ASN A 1 246 ? 50.918 21.989 -91.700 1.00 61.19 246 ASN A O 1
ATOM 2054 N N . MET A 1 247 ? 49.937 20.529 -90.314 1.00 62.25 247 MET A N 1
ATOM 2055 C CA . MET A 1 247 ? 49.731 21.534 -89.266 1.00 62.25 247 MET A CA 1
ATOM 2056 C C . MET A 1 247 ? 51.037 21.752 -88.495 1.00 62.25 247 MET A C 1
ATOM 2058 O O . MET A 1 247 ? 51.500 20.881 -87.760 1.00 62.25 247 MET A O 1
ATOM 2062 N N . LYS A 1 248 ? 51.648 22.927 -88.672 1.00 59.91 248 LYS A N 1
ATOM 2063 C CA . LYS A 1 248 ? 52.813 23.350 -87.891 1.00 59.91 248 LYS A CA 1
ATOM 2064 C C . LYS A 1 248 ? 52.341 23.795 -86.508 1.00 59.91 248 LYS A C 1
ATOM 2066 O O . LYS A 1 248 ? 51.682 24.822 -86.376 1.00 59.91 248 LYS A O 1
ATOM 2071 N N . ASN A 1 249 ? 52.679 23.023 -85.479 1.00 54.84 249 ASN A N 1
ATOM 2072 C CA . ASN A 1 249 ? 52.447 23.423 -84.095 1.00 54.84 249 ASN A CA 1
ATOM 2073 C C . ASN A 1 249 ? 53.433 24.539 -83.733 1.00 54.84 249 ASN A C 1
ATOM 2075 O O . ASN A 1 249 ? 54.629 24.286 -83.590 1.00 54.84 249 ASN A O 1
ATOM 2079 N N . HIS A 1 250 ? 52.945 25.769 -83.582 1.00 59.75 250 HIS A N 1
ATOM 2080 C CA . HIS A 1 250 ? 53.734 26.824 -82.956 1.00 59.75 250 HIS A CA 1
ATOM 2081 C C . HIS A 1 250 ? 53.827 26.555 -81.452 1.00 59.75 250 HIS A C 1
ATOM 2083 O O . HIS A 1 250 ? 52.848 26.174 -80.808 1.00 59.75 250 HIS A O 1
ATOM 2089 N N . LYS A 1 251 ? 55.028 26.714 -80.893 1.00 50.38 251 LYS A N 1
ATOM 2090 C CA . LYS A 1 251 ? 55.260 26.593 -79.455 1.00 50.38 251 LYS A CA 1
ATOM 2091 C C . LYS A 1 251 ? 54.662 27.837 -78.800 1.00 50.38 251 LYS A C 1
ATOM 2093 O O . LYS A 1 251 ? 55.257 28.905 -78.867 1.00 50.38 251 LYS A O 1
ATOM 2098 N N . TYR A 1 252 ? 53.464 27.715 -78.239 1.00 52.00 252 TYR A N 1
ATOM 2099 C CA . TYR A 1 252 ? 52.857 28.793 -77.467 1.00 52.00 252 TYR A CA 1
ATOM 2100 C C . TYR A 1 252 ? 53.724 29.041 -76.226 1.00 52.00 252 TYR A C 1
ATOM 2102 O O . TYR A 1 252 ? 53.857 28.162 -75.377 1.00 52.00 252 TYR A O 1
ATOM 2110 N N . THR A 1 253 ? 54.367 30.205 -76.150 1.00 54.81 253 THR A N 1
ATOM 2111 C CA . THR A 1 253 ? 55.118 30.658 -74.965 1.00 54.81 253 THR A CA 1
ATOM 2112 C C . THR A 1 253 ? 54.212 31.288 -73.911 1.00 54.81 253 THR A C 1
ATOM 2114 O O . THR A 1 253 ? 54.666 31.592 -72.815 1.00 54.81 253 THR A O 1
ATOM 2117 N N . GLU A 1 254 ? 52.927 31.444 -74.217 1.00 60.12 254 GLU A N 1
ATOM 2118 C CA . GLU A 1 254 ? 51.928 32.040 -73.342 1.00 60.12 254 GLU A CA 1
ATOM 2119 C C . GLU A 1 254 ? 50.575 31.333 -73.497 1.00 60.12 254 GLU A C 1
ATOM 2121 O O . GLU A 1 254 ? 50.233 30.815 -74.565 1.00 60.12 254 GLU A O 1
ATOM 2126 N N . LEU A 1 255 ? 49.834 31.253 -72.388 1.00 52.41 255 LEU A N 1
ATOM 2127 C CA . LEU A 1 255 ? 48.513 30.629 -72.318 1.00 52.41 255 LEU A CA 1
ATOM 2128 C C . LEU A 1 255 ? 47.539 31.369 -73.252 1.00 52.41 255 LEU A C 1
ATOM 2130 O O . LEU A 1 255 ? 47.528 32.602 -73.253 1.00 52.41 255 LEU A O 1
ATOM 2134 N N . PRO A 1 256 ? 46.691 30.662 -74.021 1.00 53.75 256 PRO A N 1
ATOM 2135 C CA . PRO A 1 256 ? 45.715 31.313 -74.882 1.00 53.75 256 PRO A CA 1
ATOM 2136 C C . PRO A 1 256 ? 44.728 32.105 -74.019 1.00 53.75 256 PRO A C 1
ATOM 2138 O O . PRO A 1 256 ? 43.891 31.532 -73.322 1.00 53.75 256 PRO A O 1
ATOM 2141 N N . SER A 1 257 ? 44.826 33.433 -74.059 1.00 52.44 257 SER A N 1
ATOM 2142 C CA . SER A 1 257 ? 43.826 34.309 -73.461 1.00 52.44 257 SER A CA 1
ATOM 2143 C C . SER A 1 257 ? 42.645 34.434 -74.422 1.00 52.44 257 SER A C 1
ATOM 2145 O O . SER A 1 257 ? 42.776 34.840 -75.578 1.00 52.44 257 SER A O 1
ATOM 2147 N N . TYR A 1 258 ? 41.460 34.043 -73.960 1.00 47.28 258 TYR A N 1
ATOM 2148 C CA . TYR A 1 258 ? 40.226 34.255 -74.706 1.00 47.28 258 TYR A CA 1
ATOM 2149 C C . TYR A 1 258 ? 39.893 35.752 -74.689 1.00 47.28 258 TYR A C 1
ATOM 2151 O O . TYR A 1 258 ? 39.330 36.268 -73.722 1.00 47.28 258 TYR A O 1
ATOM 2159 N N . LYS A 1 259 ? 40.254 36.478 -75.751 1.00 47.97 259 LYS A N 1
ATOM 2160 C CA . LYS A 1 259 ? 39.816 37.864 -75.935 1.00 47.97 259 LYS A CA 1
ATOM 2161 C C . LYS A 1 259 ? 38.342 37.840 -76.350 1.00 47.97 259 LYS A C 1
ATOM 2163 O O . LYS A 1 259 ? 38.024 37.497 -77.487 1.00 47.97 259 LYS A O 1
ATOM 2168 N N . LYS A 1 260 ? 37.431 38.192 -75.434 1.00 47.59 260 LYS A N 1
ATOM 2169 C CA . LYS A 1 260 ? 36.036 38.494 -75.794 1.00 47.59 260 LYS A CA 1
ATOM 2170 C C . LYS A 1 260 ? 36.055 39.636 -76.810 1.00 47.59 260 LYS A C 1
ATOM 2172 O O . LYS A 1 260 ? 36.404 40.760 -76.466 1.00 47.59 260 LYS A O 1
ATOM 2177 N N . ILE A 1 261 ? 35.678 39.348 -78.052 1.00 46.84 261 ILE A N 1
ATOM 2178 C CA . ILE A 1 261 ? 35.335 40.382 -79.025 1.00 46.84 261 ILE A CA 1
ATOM 2179 C C . ILE A 1 261 ? 33.994 40.953 -78.565 1.00 46.84 261 ILE A C 1
ATOM 2181 O O . ILE A 1 261 ? 32.940 40.364 -78.798 1.00 46.84 261 ILE A O 1
ATOM 2185 N N . SER A 1 262 ? 34.033 42.074 -77.850 1.00 45.62 262 SER A N 1
ATOM 2186 C CA . SER A 1 262 ? 32.865 42.926 -77.679 1.00 45.62 262 SER A CA 1
ATOM 2187 C C . SER A 1 262 ? 32.522 43.506 -79.048 1.00 45.62 262 SER A C 1
ATOM 2189 O O . SER A 1 262 ? 33.210 44.405 -79.531 1.00 45.62 262 SER A O 1
ATOM 2191 N N . LYS A 1 263 ? 31.474 42.992 -79.693 1.00 43.78 263 LYS A N 1
ATOM 2192 C CA . LYS A 1 263 ? 30.772 43.782 -80.703 1.00 43.78 263 LYS A CA 1
ATOM 2193 C C . LYS A 1 263 ? 30.048 44.898 -79.953 1.00 43.78 263 LYS A C 1
ATOM 2195 O O . LYS A 1 263 ? 29.059 44.640 -79.274 1.00 43.78 263 LYS A O 1
ATOM 2200 N N . GLN A 1 264 ? 30.619 46.095 -79.995 1.00 45.50 264 GLN A N 1
ATOM 2201 C CA . GLN A 1 264 ? 29.863 47.326 -79.815 1.00 45.50 264 GLN A CA 1
ATOM 2202 C C . GLN A 1 264 ? 29.329 47.740 -81.189 1.00 45.50 264 GLN A C 1
ATOM 2204 O O . GLN A 1 264 ? 30.089 47.735 -82.161 1.00 45.50 264 GLN A O 1
ATOM 2209 N N . ASN A 1 265 ? 28.044 48.103 -81.174 1.00 38.44 265 ASN A N 1
ATOM 2210 C CA . ASN A 1 265 ? 27.135 48.520 -82.248 1.00 38.44 265 ASN A CA 1
ATOM 2211 C C . ASN A 1 265 ? 26.434 47.386 -83.000 1.00 38.44 265 ASN A C 1
ATOM 2213 O O . ASN A 1 265 ? 27.070 46.707 -83.837 1.00 38.44 265 ASN A O 1
#

Secondary structure (DSSP, 8-state):
--TT--------PPP-HHHHHT--SPPP-GGG--EETTTT-EE-TTEEESPTTPEEETT-EEEEEE-GGGGB-TTT-PBPSEEEEEEEE----TTTSTT------S-SEEPPPEETTS-EEEEE--GGGGTT-SEEEEEEEEEETTS-TTT--TTTS-EEEEEE---------HHHHHHHHTT--TTTHHHHHHHHHHHHHHHHHHHHHHHHHGGGG---HHHHHHHHHHHHHHH--GGGSTTTTT------SS-----------

Mean predicted aligned error: 17.75 Å

Organism: Saccharomyces cerevisiae x Saccharomyces kudriavzevii (strain VIN7) (NCBI:txid1095631)

InterPro domains:
  IPR028000 Pma1 stabilization in the Golgi protein 1 [PF14610] (17-220)

Nearest PDB structures (foldseek):
  6fq0-assembly2_C  TM=3.495E-01  e=2.081E-02  Acinetobacter baumannii
  3grw-assembly1_A  TM=4.578E-01  e=3.024E-01  Homo sapiens
  8btk-assembly1_TA  TM=2.714E-01  e=5.293E-02  Canis lupus familiaris
  8ckb-assembly1_P002  TM=3.013E-01  e=4.675E-01  Bacteroides phage crAss001
  6jo7-assembly1_A  TM=2.307E-01  e=4.675E-01  Mus musculus

Foldseek 3Di:
DDPPDDDDDDDDDPDDCPVVVPDPDDAQDPVLWFFDDPVSPHTLPFWNPDAFAAEDEAQDKDKTFGDQQSQQDPPPRDTFQKKKKFKWFDDDDCVPPPDDPDDRDDGPDMDPIDGSSNRMDIDHHHPVVCVPPQKGKMKIAMDGPVDDSVRDDSPPNIGIYMYGNPDDVDPDDPVRVVCVVVVDDPPCVVVVVVVVVVVVVVVVVVVVVVCVVCVVVPPCVVVVVVVVVVVCVVVDDPCPDPVCVPDDDDDPPDDDDPDPPPPDD

Radius of gyration: 43.82 Å; Cα contacts (8 Å, |Δi|>4): 289; chains: 1; bounding box: 105×64×124 Å

pLDDT: mean 75.81, std 15.04, range [37.91, 96.06]

Solvent-accessible surface area (backbone atoms only — not comparable to full-atom values): 16511 Å² total; per-residue (Å²): 134,68,98,81,69,81,82,80,84,80,79,87,73,81,76,77,56,68,69,67,72,68,50,89,66,84,76,41,45,86,87,54,47,49,59,31,72,96,84,49,78,40,74,33,55,50,31,43,29,69,58,66,73,37,78,43,43,46,80,42,74,44,66,40,24,29,33,48,74,66,50,42,38,94,87,76,69,49,56,45,65,32,30,28,50,33,36,26,68,54,83,72,55,64,88,80,54,75,86,68,94,70,79,84,81,64,59,82,42,67,57,68,82,37,67,30,87,76,25,62,45,83,44,71,35,57,68,74,79,39,76,85,45,63,61,41,52,31,29,43,25,76,46,45,71,88,59,54,78,91,76,58,62,57,73,79,53,31,41,47,29,31,43,30,66,56,91,66,91,73,76,72,50,75,66,54,49,53,38,54,74,68,66,55,56,96,87,49,50,68,59,55,66,51,44,58,59,51,53,54,52,51,50,53,54,51,50,50,52,51,52,57,74,45,56,87,71,64,78,53,62,65,62,53,48,52,54,49,51,56,52,40,68,76,71,48,61,68,70,75,37,86,92,41,58,82,67,79,81,76,83,73,92,62,81,88,73,83,76,81,78,76,83,78,132

Sequence (265 aa):
MDPNEVFEEMEYIDEDHTYVSLNPIIRCTPHNYFFKGFAKDISSEPFCTPYHTSSWKVGETYFVTWYTRFFEHEHSGEVADEVRVHLSYVKESYADKGNYKRDVKGAFFSYDWIKNVDGLQAVEVKEDWLQGEFERSIVVSVQPRYIPEDEFDPLQNGVVLHITKGSRVFKPTKEQLALDEAGITNGQWYYVALSIPTVVVIFFVFMYFFLYANGNNRDFTDVTRNALNKKRRVLGKFSEMKRFKNMKNHKYTELPSYKKISKQN